Protein AF-A0A3M1IMR3-F1 (afdb_monomer_lite)

Structure (mmCIF, N/CA/C/O backbone):
data_AF-A0A3M1IMR3-F1
#
_entry.id   AF-A0A3M1IMR3-F1
#
loop_
_atom_site.group_PDB
_atom_site.id
_atom_site.type_symbol
_atom_site.label_atom_id
_atom_site.label_alt_id
_atom_site.label_comp_id
_atom_site.label_asym_id
_atom_site.label_entity_id
_atom_site.label_seq_id
_atom_site.pdbx_PDB_ins_code
_atom_site.Cartn_x
_atom_site.Cartn_y
_atom_site.Cartn_z
_atom_site.occupancy
_atom_site.B_iso_or_equiv
_atom_site.auth_seq_id
_atom_site.auth_comp_id
_atom_site.auth_asym_id
_atom_site.auth_atom_id
_atom_site.pdbx_PDB_model_num
ATOM 1 N N . MET A 1 1 ? 50.146 -32.150 -142.117 1.00 53.97 1 MET A N 1
ATOM 2 C CA . MET A 1 1 ? 50.120 -30.849 -141.409 1.00 53.97 1 MET A CA 1
ATOM 3 C C . MET A 1 1 ? 49.781 -29.703 -142.375 1.00 53.97 1 MET A C 1
ATOM 5 O O . MET A 1 1 ? 50.513 -28.726 -142.435 1.00 53.97 1 MET A O 1
ATOM 9 N N . GLU A 1 2 ? 48.682 -29.787 -143.134 1.00 57.75 2 GLU A N 1
ATOM 10 C CA . GLU A 1 2 ? 48.264 -28.684 -144.031 1.00 57.75 2 GLU A CA 1
ATOM 11 C C . GLU A 1 2 ? 47.042 -27.916 -143.504 1.00 57.75 2 GLU A C 1
ATOM 13 O O . GLU A 1 2 ? 46.914 -26.718 -143.738 1.00 57.75 2 GLU A O 1
ATOM 18 N N . LEU A 1 3 ? 46.190 -28.556 -142.692 1.00 57.97 3 LEU A N 1
ATOM 19 C CA . LEU A 1 3 ? 44.982 -27.919 -142.152 1.00 57.97 3 LEU A CA 1
ATOM 20 C C . LEU A 1 3 ? 45.275 -26.857 -141.077 1.00 57.97 3 LEU A C 1
ATOM 22 O O . LEU A 1 3 ? 44.621 -25.816 -141.077 1.00 57.97 3 LEU A O 1
ATOM 26 N N . LEU A 1 4 ? 46.290 -27.062 -140.223 1.00 60.31 4 LEU A N 1
ATOM 27 C CA . LEU A 1 4 ? 46.687 -26.076 -139.204 1.00 60.31 4 LEU A CA 1
ATOM 28 C C . LEU A 1 4 ? 47.395 -24.840 -139.786 1.00 60.31 4 LEU A C 1
ATOM 30 O O . LEU A 1 4 ? 47.343 -23.784 -139.167 1.00 60.31 4 LEU A O 1
ATOM 34 N N . LYS A 1 5 ? 48.037 -24.942 -140.958 1.00 63.28 5 LYS A N 1
ATOM 35 C CA . LYS A 1 5 ? 48.815 -23.835 -141.544 1.00 63.28 5 LYS A CA 1
ATOM 36 C C . LYS A 1 5 ? 47.938 -22.859 -142.343 1.00 63.28 5 LYS A C 1
ATOM 38 O O . LYS A 1 5 ? 48.189 -21.662 -142.304 1.00 63.28 5 LYS A O 1
ATOM 43 N N . ASN A 1 6 ? 46.869 -23.352 -142.977 1.00 66.25 6 ASN A N 1
ATOM 44 C CA . ASN A 1 6 ? 45.951 -22.531 -143.784 1.00 66.25 6 ASN A CA 1
ATOM 45 C C . ASN A 1 6 ? 44.779 -21.920 -142.985 1.00 66.25 6 ASN A C 1
ATOM 47 O O . ASN A 1 6 ? 44.100 -21.033 -143.491 1.00 66.25 6 ASN A O 1
ATOM 51 N N . HIS A 1 7 ? 44.530 -22.370 -141.747 1.00 70.75 7 HIS A N 1
ATOM 52 C CA . HIS A 1 7 ? 43.398 -21.912 -140.916 1.00 70.75 7 HIS A CA 1
ATOM 53 C C . HIS A 1 7 ? 43.813 -21.336 -139.549 1.00 70.75 7 HIS A C 1
ATOM 55 O O . HIS A 1 7 ? 42.962 -21.125 -138.685 1.00 70.75 7 HIS A O 1
ATOM 61 N N . TYR A 1 8 ? 45.104 -21.054 -139.353 1.00 77.94 8 TYR A N 1
ATOM 62 C CA . TYR A 1 8 ? 45.668 -20.561 -138.090 1.00 77.94 8 TYR A CA 1
ATOM 63 C C . TYR A 1 8 ? 45.000 -19.267 -137.589 1.00 77.94 8 TYR A C 1
ATOM 65 O O . TYR A 1 8 ? 44.656 -19.162 -136.414 1.00 77.94 8 TYR A O 1
ATOM 73 N N . GLU A 1 9 ? 44.719 -18.324 -138.492 1.00 75.62 9 GLU A N 1
ATOM 74 C CA . GLU A 1 9 ? 44.045 -17.058 -138.170 1.00 75.62 9 GLU A CA 1
ATOM 75 C C . GLU A 1 9 ? 42.634 -17.275 -137.599 1.00 75.62 9 GLU A C 1
ATOM 77 O O . GLU A 1 9 ? 42.269 -16.680 -136.587 1.00 75.62 9 GLU A O 1
ATOM 82 N N . LYS A 1 10 ? 41.857 -18.199 -138.182 1.00 80.94 10 LYS A N 1
ATOM 83 C CA . LYS A 1 10 ? 40.495 -18.514 -137.716 1.00 80.94 10 LYS A CA 1
ATOM 84 C C . LYS A 1 10 ? 40.500 -19.231 -136.366 1.00 80.94 10 LYS A C 1
ATOM 86 O O . LYS A 1 10 ? 39.610 -18.996 -135.553 1.00 80.94 10 LYS A O 1
ATOM 91 N N . ILE A 1 11 ? 41.501 -20.077 -136.110 1.00 81.94 11 ILE A N 1
ATOM 92 C CA . ILE A 1 11 ? 41.663 -20.768 -134.823 1.00 81.94 11 ILE A CA 1
ATOM 93 C C . ILE A 1 11 ? 42.003 -19.760 -133.721 1.00 81.94 11 ILE A C 1
ATOM 95 O O . ILE A 1 11 ? 41.359 -19.774 -132.675 1.00 81.94 11 ILE A O 1
ATOM 99 N N . ILE A 1 12 ? 42.950 -18.846 -133.961 1.00 82.31 12 ILE A N 1
ATOM 100 C CA . ILE A 1 12 ? 43.274 -17.786 -132.993 1.00 82.31 12 ILE A CA 1
ATOM 101 C C . ILE A 1 12 ? 42.055 -16.902 -132.739 1.00 82.31 12 ILE A C 1
ATOM 103 O O . ILE A 1 12 ? 41.721 -16.648 -131.584 1.00 82.31 12 ILE A O 1
ATOM 107 N N . LEU A 1 13 ? 41.364 -16.475 -133.799 1.00 84.50 13 LEU A N 1
ATOM 108 C CA . LEU A 1 13 ? 40.179 -15.632 -133.667 1.00 84.50 13 LEU A CA 1
ATOM 109 C C . LEU A 1 13 ? 39.091 -16.330 -132.839 1.00 84.50 13 LEU A C 1
ATOM 111 O O . LEU A 1 13 ? 38.506 -15.711 -131.956 1.00 84.50 13 LEU A O 1
ATOM 115 N N . SER A 1 14 ? 38.870 -17.630 -133.058 1.00 84.12 14 SER A N 1
ATOM 116 C CA . SER A 1 14 ? 37.926 -18.426 -132.269 1.00 84.12 14 SER A CA 1
ATOM 117 C C . SER A 1 14 ? 38.317 -18.508 -130.793 1.00 84.12 14 SER A C 1
ATOM 119 O O . SER A 1 14 ? 37.441 -18.424 -129.938 1.00 84.12 14 SER A O 1
ATOM 121 N N . VAL A 1 15 ? 39.604 -18.673 -130.473 1.00 87.81 15 VAL A N 1
ATOM 122 C CA . VAL A 1 15 ? 40.080 -18.746 -129.079 1.00 87.81 15 VAL A CA 1
ATOM 123 C C . VAL A 1 15 ? 39.936 -17.395 -128.381 1.00 87.81 15 VAL A C 1
ATOM 125 O O . VAL A 1 15 ? 39.467 -17.343 -127.245 1.00 87.81 15 VAL A O 1
ATOM 128 N N . VAL A 1 16 ? 40.272 -16.296 -129.063 1.00 88.19 16 VAL A N 1
ATOM 129 C CA . VAL A 1 16 ? 40.112 -14.936 -128.525 1.00 88.19 16 VAL A CA 1
ATOM 130 C C . VAL A 1 16 ? 38.637 -14.620 -128.284 1.00 88.19 16 VAL A C 1
ATOM 132 O O . VAL A 1 16 ? 38.285 -14.114 -127.221 1.00 88.19 16 VAL A O 1
ATOM 135 N N . LEU A 1 17 ? 37.762 -14.962 -129.231 1.00 87.81 17 LEU A N 1
ATOM 136 C CA . LEU A 1 17 ? 36.329 -14.689 -129.129 1.00 87.81 17 LEU A CA 1
ATOM 137 C C . LEU A 1 17 ? 35.665 -15.536 -128.032 1.00 87.81 17 LEU A C 1
ATOM 139 O O . LEU A 1 17 ? 34.813 -15.036 -127.298 1.00 87.81 17 LEU A O 1
ATOM 143 N N . LEU A 1 18 ? 36.117 -16.780 -127.850 1.00 90.94 18 LEU A N 1
ATOM 144 C CA . LEU A 1 18 ? 35.692 -17.640 -126.744 1.00 90.94 18 LEU A CA 1
ATOM 145 C C . LEU A 1 18 ? 36.184 -17.096 -125.394 1.00 90.94 18 LEU A C 1
ATOM 147 O O . LEU A 1 18 ? 35.405 -17.033 -124.447 1.00 90.94 18 LEU A O 1
ATOM 151 N N . GLY A 1 19 ? 37.429 -16.616 -125.311 1.00 90.44 19 GLY A N 1
ATOM 152 C CA . GLY A 1 19 ? 37.947 -15.945 -124.114 1.00 90.44 19 GLY A CA 1
ATOM 153 C C . GLY A 1 19 ? 37.143 -14.694 -123.742 1.00 90.44 19 GLY A C 1
ATOM 154 O O . GLY A 1 19 ? 36.803 -14.500 -122.576 1.00 90.44 19 GLY A O 1
ATOM 155 N N . LEU A 1 20 ? 36.761 -13.885 -124.732 1.00 90.00 20 LEU A N 1
ATOM 156 C CA . LEU A 1 20 ? 35.945 -12.684 -124.529 1.00 90.00 20 LEU A CA 1
ATOM 157 C C . LEU A 1 20 ? 34.532 -13.036 -124.034 1.00 90.00 20 LEU A C 1
ATOM 159 O O . LEU A 1 20 ? 34.022 -12.383 -123.125 1.00 90.00 20 LEU A O 1
ATOM 163 N N . ALA A 1 21 ? 33.931 -14.108 -124.559 1.00 89.69 21 ALA A N 1
ATOM 164 C CA . ALA A 1 21 ? 32.642 -14.613 -124.085 1.00 89.69 21 ALA A CA 1
ATOM 165 C C . ALA A 1 21 ? 32.708 -15.110 -122.629 1.00 89.69 21 ALA A C 1
ATOM 167 O O . ALA A 1 21 ? 31.809 -14.819 -121.840 1.00 89.69 21 ALA A O 1
ATOM 168 N N . VAL A 1 22 ? 33.791 -15.797 -122.247 1.00 89.69 22 VAL A N 1
ATOM 169 C CA . VAL A 1 22 ? 34.019 -16.240 -120.860 1.00 89.69 22 VAL A CA 1
ATOM 170 C C . VAL A 1 22 ? 34.154 -15.042 -119.917 1.00 89.69 22 VAL A C 1
ATOM 172 O O . VAL A 1 22 ? 33.512 -15.017 -118.870 1.00 89.69 22 VAL A O 1
ATOM 175 N N . VAL A 1 23 ? 34.922 -14.016 -120.297 1.00 90.31 23 VAL A N 1
ATOM 176 C CA . VAL A 1 23 ? 35.067 -12.791 -119.490 1.00 90.31 23 VAL A CA 1
ATOM 177 C C . VAL A 1 23 ? 33.735 -12.050 -119.362 1.00 90.31 23 VAL A C 1
ATOM 179 O O . VAL A 1 23 ? 33.363 -11.643 -118.262 1.00 90.31 23 VAL A O 1
ATOM 182 N N . ALA A 1 24 ? 32.981 -11.919 -120.456 1.00 88.75 24 ALA A N 1
ATOM 183 C CA . ALA A 1 24 ? 31.673 -11.269 -120.446 1.00 88.75 24 ALA A CA 1
ATOM 184 C C . ALA A 1 24 ? 30.661 -11.998 -119.545 1.00 88.75 24 ALA A C 1
ATOM 186 O O . ALA A 1 24 ? 29.853 -11.345 -118.888 1.00 88.75 24 ALA A O 1
ATOM 187 N N . ALA A 1 25 ? 30.727 -13.331 -119.472 1.00 88.00 25 ALA A N 1
ATOM 188 C CA . ALA A 1 25 ? 29.892 -14.132 -118.578 1.00 88.00 25 ALA A CA 1
ATOM 189 C C . ALA A 1 25 ? 30.361 -14.100 -117.111 1.00 88.00 25 ALA A C 1
ATOM 191 O O . ALA A 1 25 ? 29.538 -14.239 -116.208 1.00 88.00 25 ALA A O 1
ATOM 192 N N . TYR A 1 26 ? 31.659 -13.900 -116.858 1.00 92.25 26 TYR A N 1
ATOM 193 C CA . TYR A 1 26 ? 32.228 -13.863 -115.507 1.00 92.25 26 TYR A CA 1
ATOM 194 C C . TYR A 1 26 ? 32.050 -12.501 -114.813 1.00 92.25 26 TYR A C 1
ATOM 196 O O . TYR A 1 26 ? 31.792 -12.442 -113.611 1.00 92.25 26 TYR A O 1
ATOM 204 N N . LEU A 1 27 ? 32.118 -11.394 -115.562 1.00 90.69 27 LEU A N 1
ATOM 205 C CA . LEU A 1 27 ? 32.003 -10.033 -115.016 1.00 90.69 27 LEU A CA 1
ATOM 206 C C . LEU A 1 27 ? 30.750 -9.775 -114.147 1.00 90.69 27 LEU A C 1
ATOM 208 O O . LEU A 1 27 ? 30.898 -9.156 -113.092 1.00 90.69 27 LEU A O 1
ATOM 212 N N . PRO A 1 28 ? 29.532 -10.233 -114.505 1.00 91.12 28 PRO A N 1
ATOM 213 C CA . PRO A 1 28 ? 28.343 -10.028 -113.678 1.00 91.12 28 PRO A CA 1
ATOM 214 C C . PRO A 1 28 ? 28.455 -10.665 -112.287 1.00 91.12 28 PRO A C 1
ATOM 216 O O . PRO A 1 28 ? 27.959 -10.096 -111.313 1.00 91.12 28 PRO A O 1
ATOM 219 N N . ILE A 1 29 ? 29.122 -11.821 -112.191 1.00 90.50 29 ILE A N 1
ATOM 220 C CA . ILE A 1 29 ? 29.308 -12.565 -110.937 1.00 90.50 29 ILE A CA 1
ATOM 221 C C . ILE A 1 29 ? 30.239 -11.778 -110.011 1.00 90.50 29 ILE A C 1
ATOM 223 O O . ILE A 1 29 ? 29.915 -11.549 -108.846 1.00 90.50 29 ILE A O 1
ATOM 227 N N . GLU A 1 30 ? 31.352 -11.280 -110.548 1.00 91.56 30 GLU A N 1
ATOM 228 C CA . GLU A 1 30 ? 32.314 -10.496 -109.772 1.00 91.56 30 GLU A CA 1
ATOM 229 C C . GLU A 1 30 ? 31.705 -9.169 -109.288 1.00 91.56 30 GLU A C 1
ATOM 231 O O . GLU A 1 30 ? 31.886 -8.770 -108.138 1.00 91.56 30 GLU A O 1
ATOM 236 N N . VAL A 1 31 ? 30.894 -8.509 -110.125 1.00 90.44 31 VAL A N 1
ATOM 237 C CA . VAL A 1 31 ? 30.180 -7.279 -109.740 1.00 90.44 31 VAL A CA 1
ATOM 238 C C . VAL A 1 31 ? 29.192 -7.534 -108.597 1.00 90.44 31 VAL A C 1
ATOM 240 O O . VAL A 1 31 ? 29.069 -6.687 -107.709 1.00 90.44 31 VAL A O 1
ATOM 243 N N . ALA A 1 32 ? 28.495 -8.673 -108.587 1.00 89.06 32 ALA A N 1
ATOM 244 C CA . ALA A 1 32 ? 27.601 -9.037 -107.488 1.00 89.06 32 ALA A CA 1
ATOM 245 C C . ALA A 1 32 ? 28.377 -9.251 -106.176 1.00 89.06 32 ALA A C 1
ATOM 247 O O . ALA A 1 32 ? 27.993 -8.693 -105.146 1.00 89.06 32 ALA A O 1
ATOM 248 N N . ASN A 1 33 ? 29.512 -9.956 -106.237 1.00 91.50 33 ASN A N 1
ATOM 249 C CA . ASN A 1 33 ? 30.383 -10.192 -105.082 1.00 91.50 33 ASN A CA 1
ATOM 250 C C . ASN A 1 33 ? 30.927 -8.880 -104.493 1.00 91.50 33 ASN A C 1
ATOM 252 O O . ASN A 1 33 ? 30.882 -8.671 -103.279 1.00 91.50 33 ASN A O 1
ATOM 256 N N . VAL A 1 34 ? 31.381 -7.955 -105.347 1.00 89.94 34 VAL A N 1
ATOM 257 C CA . VAL A 1 34 ? 31.884 -6.637 -104.918 1.00 89.94 34 VAL A CA 1
ATOM 258 C C . VAL A 1 34 ? 30.770 -5.776 -104.322 1.00 89.94 34 VAL A C 1
ATOM 260 O O . VAL A 1 34 ? 30.974 -5.088 -103.323 1.00 89.94 34 VAL A O 1
ATOM 263 N N . ARG A 1 35 ? 29.561 -5.808 -104.895 1.00 88.50 35 ARG A N 1
ATOM 264 C CA . ARG A 1 35 ? 28.414 -5.085 -104.323 1.00 88.50 35 ARG A CA 1
ATOM 265 C C . ARG A 1 35 ? 28.051 -5.613 -102.939 1.00 88.50 35 ARG A C 1
ATOM 267 O O . ARG A 1 35 ? 27.751 -4.813 -102.053 1.00 88.50 35 ARG A O 1
ATOM 274 N N . GLN A 1 36 ? 28.105 -6.929 -102.744 1.00 87.38 36 GLN A N 1
ATOM 275 C CA . GLN A 1 36 ? 27.817 -7.545 -101.457 1.00 87.38 36 GLN A CA 1
ATOM 276 C C . GLN A 1 36 ? 28.864 -7.161 -100.402 1.00 87.38 36 GLN A C 1
ATOM 278 O O . GLN A 1 36 ? 28.487 -6.672 -99.336 1.00 87.38 36 GLN A O 1
ATOM 283 N N . SER A 1 37 ? 30.159 -7.249 -100.717 1.00 85.00 37 SER A N 1
ATOM 284 C CA . SER A 1 37 ? 31.226 -6.872 -99.777 1.00 85.00 37 SER A CA 1
ATOM 285 C C . SER A 1 37 ? 31.188 -5.388 -99.395 1.00 85.00 37 SER A C 1
ATOM 287 O O . SER A 1 37 ? 31.361 -5.043 -98.225 1.00 85.00 37 SER A O 1
ATOM 289 N N . LEU A 1 38 ? 30.869 -4.497 -100.341 1.00 85.75 38 LEU A N 1
ATOM 290 C CA . LEU A 1 38 ? 30.662 -3.076 -100.053 1.00 85.75 38 LEU A CA 1
ATOM 291 C C . LEU A 1 38 ? 29.438 -2.840 -99.165 1.00 85.75 38 LEU A C 1
ATOM 293 O O . LEU A 1 38 ? 29.490 -1.983 -98.284 1.00 85.75 38 LEU A O 1
ATOM 297 N N . SER A 1 39 ? 28.348 -3.585 -99.362 1.00 82.19 39 SER A N 1
ATOM 298 C CA . SER A 1 39 ? 27.154 -3.467 -98.517 1.00 82.19 39 SER A CA 1
ATOM 299 C C . SER A 1 39 ? 27.414 -3.933 -97.081 1.00 82.19 39 SER A C 1
ATOM 301 O O . SER A 1 39 ? 26.989 -3.268 -96.136 1.00 82.19 39 SER A O 1
ATOM 303 N N . GLU A 1 40 ? 28.194 -5.004 -96.907 1.00 84.31 40 GLU A N 1
ATOM 304 C CA . GLU A 1 40 ? 28.611 -5.518 -95.600 1.00 84.31 40 GLU A CA 1
ATOM 305 C C . GLU A 1 40 ? 29.556 -4.533 -94.895 1.00 84.31 40 GLU A C 1
ATOM 307 O O . GLU A 1 40 ? 29.339 -4.188 -93.729 1.00 84.31 40 GLU A O 1
ATOM 312 N N . ALA A 1 41 ? 30.542 -3.991 -95.618 1.00 80.25 41 ALA A N 1
ATOM 313 C CA . ALA A 1 41 ? 31.450 -2.969 -95.099 1.00 80.25 41 ALA A CA 1
ATOM 314 C C . ALA A 1 41 ? 30.709 -1.675 -94.717 1.00 80.25 41 ALA A C 1
ATOM 316 O O . ALA A 1 41 ? 30.931 -1.118 -93.640 1.00 80.25 41 ALA A O 1
ATOM 317 N N . THR A 1 42 ? 29.772 -1.224 -95.557 1.00 77.00 42 THR A N 1
ATOM 318 C CA . THR A 1 42 ? 28.944 -0.036 -95.286 1.00 77.00 42 THR A CA 1
ATOM 319 C C . THR A 1 42 ? 28.029 -0.269 -94.081 1.00 77.00 42 THR A C 1
ATOM 321 O O . THR A 1 42 ? 27.879 0.614 -93.235 1.00 77.00 42 THR A O 1
ATOM 324 N N . GLY A 1 43 ? 27.464 -1.473 -93.946 1.00 74.62 43 GLY A N 1
ATOM 325 C CA . GLY A 1 43 ? 26.657 -1.865 -92.791 1.00 74.62 43 GLY A CA 1
ATOM 326 C C . GLY A 1 43 ? 27.430 -1.810 -91.471 1.00 74.62 43 GLY A C 1
ATOM 327 O O . GLY A 1 43 ? 26.881 -1.358 -90.464 1.00 74.62 43 GLY A O 1
ATOM 328 N N . GLY A 1 44 ? 28.712 -2.192 -91.484 1.00 72.12 44 GLY A N 1
ATOM 329 C CA . GLY A 1 44 ? 29.597 -2.117 -90.317 1.00 72.12 44 GLY A CA 1
ATOM 330 C C . GLY A 1 44 ? 29.941 -0.688 -89.881 1.00 72.12 44 GLY A C 1
ATOM 331 O O . GLY A 1 44 ? 30.070 -0.428 -88.686 1.00 72.12 44 GLY A O 1
ATOM 332 N N . ILE A 1 45 ? 30.034 0.252 -90.829 1.00 70.50 45 ILE A N 1
ATOM 333 C CA . ILE A 1 45 ? 30.317 1.671 -90.548 1.00 70.50 45 ILE A CA 1
ATOM 334 C C . ILE A 1 45 ? 29.065 2.395 -90.033 1.00 70.50 45 ILE A C 1
ATOM 336 O O . ILE A 1 45 ? 29.149 3.185 -89.094 1.00 70.50 45 ILE A O 1
ATOM 340 N N . LEU A 1 46 ? 27.892 2.118 -90.616 1.00 67.44 46 LEU A N 1
ATOM 341 C CA . LEU A 1 46 ? 26.632 2.774 -90.238 1.00 67.44 46 LEU A CA 1
ATOM 342 C C . LEU A 1 46 ? 26.078 2.299 -88.887 1.00 67.44 46 LEU A C 1
ATOM 344 O O . LEU A 1 46 ? 25.253 2.985 -88.284 1.00 67.44 46 LEU A O 1
ATOM 348 N N . ARG A 1 47 ? 26.496 1.121 -88.411 1.00 63.34 47 ARG A N 1
ATOM 349 C CA . ARG A 1 47 ? 26.066 0.546 -87.130 1.00 63.34 47 ARG A CA 1
ATOM 350 C C . ARG A 1 47 ? 27.277 0.007 -86.371 1.00 63.34 47 ARG A C 1
ATOM 352 O O . ARG A 1 47 ? 27.465 -1.212 -86.325 1.00 63.34 47 ARG A O 1
ATOM 359 N N . PRO A 1 48 ? 28.100 0.879 -85.760 1.00 66.00 48 PRO A N 1
ATOM 360 C CA . PRO A 1 48 ? 29.160 0.410 -84.885 1.00 66.00 48 PRO A CA 1
ATOM 361 C C . PRO A 1 48 ? 28.537 -0.480 -83.807 1.00 66.00 48 PRO A C 1
ATOM 363 O O . PRO A 1 48 ? 27.533 -0.126 -83.186 1.00 66.00 48 PRO A O 1
ATOM 366 N N . ARG A 1 49 ? 29.109 -1.669 -83.604 1.00 63.69 49 ARG A N 1
ATOM 367 C CA . ARG A 1 49 ? 28.677 -2.600 -82.559 1.00 63.69 49 ARG A CA 1
ATOM 368 C C . ARG A 1 49 ? 29.099 -2.024 -81.209 1.00 63.69 49 ARG A C 1
ATOM 370 O O . ARG A 1 49 ? 30.161 -2.352 -80.689 1.00 63.69 49 ARG A O 1
ATOM 377 N N . VAL A 1 50 ? 28.298 -1.105 -80.677 1.00 70.81 50 VAL A N 1
ATOM 378 C CA . VAL A 1 50 ? 28.571 -0.454 -79.395 1.00 70.81 50 VAL A CA 1
ATOM 379 C C . VAL A 1 50 ? 28.417 -1.500 -78.297 1.00 70.81 50 VAL A C 1
ATOM 381 O O . VAL A 1 50 ? 27.352 -2.099 -78.140 1.00 70.81 50 VAL A O 1
ATOM 384 N N . LYS A 1 51 ? 29.501 -1.758 -77.559 1.00 78.06 51 LYS A N 1
ATOM 385 C CA . LYS A 1 51 ? 29.448 -2.604 -76.366 1.00 78.06 51 LYS A CA 1
ATOM 386 C C . LYS A 1 51 ? 28.458 -1.949 -75.390 1.00 78.06 51 LYS A C 1
ATOM 388 O O . LYS A 1 51 ? 28.595 -0.749 -75.145 1.00 78.06 51 LYS A O 1
ATOM 393 N N . PRO A 1 52 ? 27.457 -2.681 -74.870 1.00 78.25 52 PRO A N 1
ATOM 394 C CA . PRO A 1 52 ? 26.536 -2.107 -73.901 1.00 78.25 52 PRO A CA 1
ATOM 395 C C . PRO A 1 52 ? 27.334 -1.590 -72.705 1.00 78.25 52 PRO A C 1
ATOM 397 O O . PRO A 1 52 ? 28.303 -2.224 -72.279 1.00 78.25 52 PRO A O 1
ATOM 400 N N . LEU A 1 53 ? 26.945 -0.418 -72.206 1.00 81.38 53 LEU A N 1
ATOM 401 C CA . LEU A 1 53 ? 27.568 0.174 -71.030 1.00 81.38 53 LEU A CA 1
ATOM 402 C C . LEU A 1 53 ? 27.426 -0.790 -69.852 1.00 81.38 53 LEU A C 1
ATOM 404 O O . LEU A 1 53 ? 26.355 -1.361 -69.630 1.00 81.38 53 LEU A O 1
ATOM 408 N N . GLU A 1 54 ? 28.514 -0.975 -69.111 1.00 83.00 54 GLU A N 1
ATOM 409 C CA . GLU A 1 54 ? 28.474 -1.760 -67.883 1.00 83.00 54 GLU A CA 1
ATOM 410 C C . GLU A 1 54 ? 27.548 -1.066 -66.873 1.00 83.00 54 GLU A C 1
ATOM 412 O O . GLU A 1 54 ? 27.577 0.165 -66.750 1.00 83.00 54 GLU A O 1
ATOM 417 N N . PRO A 1 55 ? 26.682 -1.822 -66.176 1.00 82.25 55 PRO A N 1
ATOM 418 C CA . PRO A 1 55 ? 25.729 -1.233 -65.253 1.00 82.25 55 PRO A CA 1
ATOM 419 C C . PRO A 1 55 ? 26.469 -0.546 -64.106 1.00 82.25 55 PRO A C 1
ATOM 421 O O . PRO A 1 55 ? 27.340 -1.129 -63.458 1.00 82.25 55 PRO A O 1
ATOM 424 N N . LEU A 1 56 ? 26.097 0.706 -63.841 1.00 84.62 56 LEU A N 1
ATOM 425 C CA . LEU A 1 56 ? 26.679 1.496 -62.765 1.00 84.62 56 LEU A CA 1
ATOM 426 C C . LEU A 1 56 ? 26.364 0.842 -61.413 1.00 84.62 56 LEU A C 1
ATOM 428 O O . LEU A 1 56 ? 25.200 0.684 -61.040 1.00 84.62 56 LEU A O 1
ATOM 432 N N . ASN A 1 57 ? 27.400 0.470 -60.662 1.00 87.38 57 ASN A N 1
ATOM 433 C CA . ASN A 1 57 ? 27.228 -0.135 -59.348 1.00 87.38 57 ASN A CA 1
ATOM 434 C C . ASN A 1 57 ? 26.856 0.938 -58.311 1.00 87.38 57 ASN A C 1
ATOM 436 O O . ASN A 1 57 ? 27.706 1.678 -57.822 1.00 87.38 57 ASN A O 1
ATOM 440 N N . LEU A 1 58 ? 25.569 1.005 -57.969 1.00 91.00 58 LEU A N 1
ATOM 441 C CA . LEU A 1 58 ? 25.023 1.954 -56.995 1.00 91.00 58 LEU A CA 1
ATOM 442 C C . LEU A 1 58 ? 24.890 1.373 -55.577 1.00 91.00 58 LEU A C 1
ATOM 444 O O . LEU A 1 58 ? 24.299 2.018 -54.714 1.00 91.00 58 LEU A O 1
ATOM 448 N N . SER A 1 59 ? 25.415 0.174 -55.312 1.00 90.44 59 SER A N 1
ATOM 449 C CA . SER A 1 59 ? 25.233 -0.521 -54.025 1.00 90.44 59 SER A CA 1
ATOM 450 C C . SER A 1 59 ? 25.702 0.300 -52.816 1.00 90.44 59 SER A C 1
ATOM 452 O O . SER A 1 59 ? 24.984 0.385 -51.820 1.00 90.44 59 SER A O 1
ATOM 454 N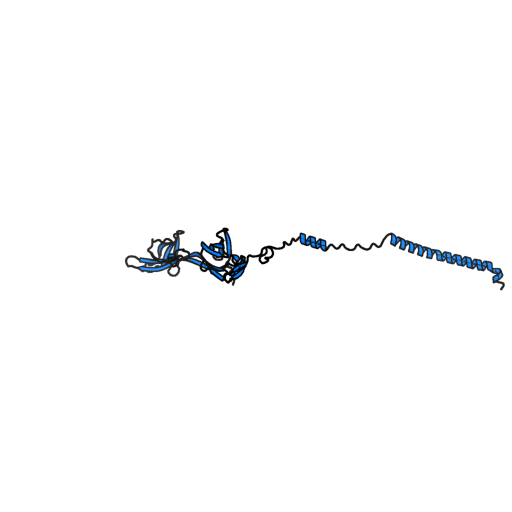 N . SER A 1 60 ? 26.851 0.973 -52.916 1.00 88.50 60 SER A N 1
ATOM 455 C CA . SER A 1 60 ? 27.380 1.843 -51.857 1.00 88.50 60 SER A CA 1
ATOM 456 C C . SER A 1 60 ? 26.475 3.049 -51.595 1.00 88.50 60 SER A C 1
ATOM 458 O O . SER A 1 60 ? 26.160 3.356 -50.447 1.00 88.50 60 SER A O 1
ATOM 460 N N . ASN A 1 61 ? 25.995 3.696 -52.658 1.00 90.50 61 ASN A N 1
ATOM 461 C CA . ASN A 1 61 ? 25.117 4.863 -52.570 1.00 90.50 61 ASN A CA 1
ATOM 462 C C . ASN A 1 61 ? 23.759 4.498 -51.959 1.00 90.50 61 ASN A C 1
ATOM 464 O O . ASN A 1 61 ? 23.239 5.228 -51.117 1.00 90.50 61 ASN A O 1
ATOM 468 N N . LEU A 1 62 ? 23.204 3.344 -52.342 1.00 90.81 62 LEU A N 1
ATOM 469 C CA . LEU A 1 62 ? 21.958 2.827 -51.777 1.00 90.81 62 LEU A CA 1
ATOM 470 C C . LEU A 1 62 ? 22.114 2.458 -50.295 1.00 90.81 62 LEU A C 1
ATOM 472 O O . LEU A 1 62 ? 21.221 2.758 -49.504 1.00 90.81 62 LEU A O 1
ATOM 476 N N . ALA A 1 63 ? 23.254 1.886 -49.896 1.00 87.69 63 ALA A N 1
ATOM 477 C CA . ALA A 1 63 ? 23.549 1.595 -48.493 1.00 87.69 63 ALA A CA 1
ATOM 478 C C . ALA A 1 63 ? 23.663 2.874 -47.642 1.00 87.69 63 ALA A C 1
ATOM 480 O O . ALA A 1 63 ? 23.149 2.925 -46.523 1.00 87.69 63 ALA A O 1
ATOM 481 N N . LEU A 1 64 ? 24.282 3.932 -48.180 1.00 87.56 64 LEU A N 1
ATOM 482 C CA . LEU A 1 64 ? 24.338 5.239 -47.517 1.00 87.56 64 LEU A CA 1
ATOM 483 C C . LEU A 1 64 ? 22.944 5.865 -47.378 1.00 87.56 64 LEU A C 1
ATOM 485 O O . LEU A 1 64 ? 22.586 6.329 -46.297 1.00 87.56 64 LEU A O 1
ATOM 489 N N . LEU A 1 65 ? 22.125 5.819 -48.432 1.00 90.75 65 LEU A N 1
ATOM 490 C CA . LEU A 1 65 ? 20.735 6.287 -48.401 1.00 90.75 65 LEU A CA 1
ATOM 491 C C . LEU A 1 65 ? 19.885 5.537 -47.369 1.00 90.75 65 LEU A C 1
ATOM 493 O O . LEU A 1 65 ? 19.089 6.161 -46.669 1.00 90.75 65 LEU A O 1
ATOM 497 N N . ALA A 1 66 ? 20.063 4.220 -47.244 1.00 86.50 66 ALA A N 1
ATOM 498 C CA . ALA A 1 66 ? 19.365 3.416 -46.244 1.00 86.50 66 ALA A CA 1
ATOM 499 C C . ALA A 1 66 ? 19.721 3.849 -44.812 1.00 86.50 66 ALA A C 1
ATOM 501 O O . ALA A 1 66 ? 18.827 4.023 -43.985 1.00 86.50 66 ALA A O 1
ATOM 502 N N . ARG A 1 67 ? 21.006 4.115 -44.543 1.00 82.94 67 ARG A N 1
ATOM 503 C CA . ARG A 1 67 ? 21.480 4.602 -43.237 1.00 82.94 67 ARG A CA 1
ATOM 504 C C . ARG A 1 67 ? 20.961 6.000 -42.898 1.00 82.94 67 ARG A C 1
ATOM 506 O O . ARG A 1 67 ? 20.668 6.278 -41.743 1.00 82.94 67 ARG A O 1
ATOM 513 N N . VAL A 1 68 ? 20.834 6.880 -43.891 1.00 86.12 68 VAL A N 1
ATOM 514 C CA . VAL A 1 68 ? 20.278 8.229 -43.684 1.00 86.12 68 VAL A CA 1
ATOM 515 C C . VAL A 1 68 ? 18.767 8.180 -43.436 1.00 86.12 68 VAL A C 1
ATOM 517 O O . VAL A 1 68 ? 18.257 8.950 -42.628 1.00 86.12 68 VAL A O 1
ATOM 520 N N . ARG A 1 69 ? 18.040 7.273 -44.102 1.00 87.69 69 ARG A N 1
ATOM 521 C CA . ARG A 1 69 ? 16.586 7.098 -43.915 1.00 87.69 69 ARG A CA 1
ATOM 522 C C . ARG A 1 69 ? 16.223 6.464 -42.575 1.00 87.69 69 ARG A C 1
ATOM 524 O O . ARG A 1 69 ? 15.173 6.783 -42.024 1.00 87.69 69 ARG A O 1
ATOM 531 N N . HIS A 1 70 ? 17.083 5.594 -42.059 1.00 80.38 70 HIS A N 1
ATOM 532 C CA . HIS A 1 70 ? 16.943 4.981 -40.744 1.00 80.38 70 HIS A CA 1
ATOM 533 C C . HIS A 1 70 ? 18.152 5.357 -39.889 1.00 80.38 70 HIS A C 1
ATOM 535 O O . HIS A 1 70 ? 19.074 4.550 -39.760 1.00 80.38 70 HIS A O 1
ATOM 541 N N . PRO A 1 71 ? 18.186 6.584 -39.333 1.00 72.44 71 PRO A N 1
ATOM 542 C CA . PRO A 1 71 ? 19.263 6.973 -38.442 1.00 72.44 71 PRO A CA 1
ATOM 543 C C . PRO A 1 71 ? 19.236 6.063 -37.210 1.00 72.44 71 PRO A C 1
ATOM 545 O O . PRO A 1 71 ? 18.376 6.183 -36.338 1.00 72.44 71 PRO A O 1
ATOM 548 N N . GLU A 1 72 ? 20.176 5.125 -37.148 1.00 69.38 72 GLU A N 1
ATOM 549 C CA . GLU A 1 72 ? 20.442 4.360 -35.939 1.00 69.38 72 GLU A CA 1
ATOM 550 C C . GLU A 1 72 ? 21.205 5.268 -34.982 1.00 69.38 72 GLU A C 1
ATOM 552 O O . GLU A 1 72 ? 22.377 5.582 -35.193 1.00 69.38 72 GLU A O 1
ATOM 557 N N . PHE A 1 73 ? 20.532 5.727 -33.930 1.00 65.50 73 PHE A N 1
ATOM 558 C CA . PHE A 1 73 ? 21.217 6.407 -32.844 1.00 65.50 73 PHE A CA 1
ATOM 559 C C . PHE A 1 73 ? 22.002 5.355 -32.060 1.00 65.50 73 PHE A C 1
ATOM 561 O O . PHE A 1 73 ? 21.378 4.466 -31.466 1.00 65.50 73 PHE A O 1
ATOM 568 N N . PRO A 1 74 ? 23.346 5.414 -32.035 1.00 65.50 74 PRO A N 1
ATOM 569 C CA . PRO A 1 74 ? 24.105 4.578 -31.126 1.00 65.50 74 PRO A CA 1
ATOM 570 C C . PRO A 1 74 ? 23.615 4.857 -29.705 1.00 65.50 74 PRO A C 1
ATOM 572 O O . PRO A 1 74 ? 23.673 5.979 -29.200 1.00 65.50 74 PRO A O 1
ATOM 575 N N . ALA A 1 75 ? 23.051 3.828 -29.082 1.00 59.53 75 ALA A N 1
ATOM 576 C CA . ALA A 1 75 ? 22.427 3.932 -27.777 1.00 59.53 75 ALA A CA 1
ATOM 577 C C . ALA A 1 75 ? 23.504 3.923 -26.683 1.00 59.53 75 ALA A C 1
ATOM 579 O O . ALA A 1 75 ? 23.641 2.964 -25.929 1.00 59.53 75 ALA A O 1
ATOM 580 N N . PHE A 1 76 ? 24.279 5.006 -26.608 1.00 61.00 76 PHE A N 1
ATOM 581 C CA . PHE A 1 76 ? 25.371 5.179 -25.646 1.00 61.00 76 PHE A CA 1
ATOM 582 C C . PHE A 1 76 ? 24.903 5.297 -24.185 1.00 61.00 76 PHE A C 1
ATOM 584 O O . PHE A 1 76 ? 25.731 5.280 -23.282 1.00 61.00 76 PHE A O 1
ATOM 591 N N . ALA A 1 77 ? 23.591 5.413 -23.959 1.00 55.84 77 ALA A N 1
ATOM 592 C CA . ALA A 1 77 ? 22.965 5.586 -22.649 1.00 55.84 77 ALA A CA 1
ATOM 593 C C . ALA A 1 77 ? 21.943 4.480 -22.312 1.00 55.84 77 ALA A C 1
ATOM 595 O O . ALA A 1 77 ? 21.026 4.701 -21.522 1.00 55.84 77 ALA A O 1
ATOM 596 N N . ARG A 1 78 ? 22.041 3.295 -22.933 1.00 55.88 78 ARG A N 1
ATOM 597 C CA . ARG A 1 78 ? 21.213 2.146 -22.527 1.00 55.88 78 ARG A CA 1
ATOM 598 C C . ARG A 1 78 ? 21.706 1.574 -21.187 1.00 55.88 78 ARG A C 1
ATOM 600 O O . ARG A 1 78 ? 22.921 1.452 -21.015 1.00 55.88 78 ARG A O 1
ATOM 607 N N . PRO A 1 79 ? 20.796 1.164 -20.281 1.00 55.88 79 PRO A N 1
ATOM 608 C CA . PRO A 1 79 ? 21.167 0.436 -19.068 1.00 55.88 79 PRO A CA 1
ATOM 609 C C . PRO A 1 79 ? 22.035 -0.784 -19.415 1.00 55.88 79 PRO A C 1
ATOM 611 O O . PRO A 1 79 ? 21.670 -1.557 -20.303 1.00 55.88 79 PRO A O 1
ATOM 614 N N . GLY A 1 80 ? 23.189 -0.936 -18.758 1.00 57.66 80 GLY A N 1
ATOM 615 C CA . GLY A 1 80 ? 24.128 -2.049 -18.963 1.00 57.66 80 GLY A CA 1
ATOM 616 C C . GLY A 1 80 ? 25.325 -1.771 -19.887 1.00 57.66 80 GLY A C 1
ATOM 617 O O . GLY A 1 80 ? 26.253 -2.580 -19.926 1.00 57.66 80 GLY A O 1
ATOM 618 N N . HIS A 1 81 ? 25.372 -0.634 -20.594 1.00 62.22 81 HIS A N 1
ATOM 619 C CA . HIS A 1 81 ? 26.559 -0.212 -21.353 1.00 62.22 81 HIS A CA 1
ATOM 620 C C . HIS A 1 81 ? 27.250 0.976 -20.670 1.00 62.22 81 HIS A C 1
ATOM 622 O O . HIS A 1 81 ? 26.889 2.130 -20.873 1.00 62.22 81 HIS A O 1
ATOM 628 N N . HIS A 1 82 ? 28.295 0.695 -19.892 1.00 63.34 82 HIS A N 1
ATOM 629 C CA . HIS A 1 82 ? 28.999 1.687 -19.063 1.00 63.34 82 HIS A CA 1
ATOM 630 C C . HIS A 1 82 ? 30.249 2.286 -19.741 1.00 63.34 82 HIS A C 1
ATOM 632 O O . HIS A 1 82 ? 31.180 2.714 -19.066 1.00 63.34 82 HIS A O 1
ATOM 638 N N . VAL A 1 83 ? 30.309 2.290 -21.081 1.00 70.31 83 VAL A N 1
ATOM 639 C CA . VAL A 1 83 ? 31.511 2.708 -21.839 1.00 70.31 83 VAL A CA 1
ATOM 640 C C . VAL A 1 83 ? 31.734 4.223 -21.777 1.00 70.31 83 VAL A C 1
ATOM 642 O O . VAL A 1 83 ? 32.871 4.667 -21.658 1.00 70.31 83 VAL A O 1
ATOM 645 N N . PHE A 1 84 ? 30.658 5.014 -21.835 1.00 68.81 84 PHE A N 1
ATOM 646 C CA . PHE A 1 84 ? 30.725 6.484 -21.810 1.00 68.81 84 PHE A CA 1
ATOM 647 C C . PHE A 1 84 ? 30.249 7.093 -20.486 1.00 68.81 84 PHE A C 1
ATOM 649 O O . PHE A 1 84 ? 30.618 8.220 -20.170 1.00 68.81 84 PHE A O 1
ATOM 656 N N . ASN A 1 85 ? 29.464 6.345 -19.705 1.00 65.94 85 ASN A N 1
ATOM 657 C CA . ASN A 1 85 ? 29.053 6.711 -18.354 1.00 65.94 85 ASN A CA 1
ATOM 658 C C . ASN A 1 85 ? 29.395 5.553 -17.397 1.00 65.94 85 ASN A C 1
ATOM 660 O O . ASN A 1 85 ? 28.563 4.663 -17.190 1.00 65.94 85 ASN A O 1
ATOM 664 N N . PRO A 1 86 ? 30.643 5.479 -16.896 1.00 71.06 86 PRO A N 1
ATOM 665 C CA . PRO A 1 86 ? 31.039 4.422 -15.981 1.00 71.06 86 PRO A CA 1
ATOM 666 C C . PRO A 1 86 ? 30.246 4.543 -14.680 1.00 71.06 86 PRO A C 1
ATOM 668 O O . PRO A 1 86 ? 30.236 5.601 -14.050 1.00 71.06 86 PRO A O 1
ATOM 671 N N . ALA A 1 87 ? 29.607 3.451 -14.257 1.00 75.19 87 ALA A N 1
ATOM 672 C CA . ALA A 1 87 ? 28.971 3.420 -12.948 1.00 75.19 87 ALA A CA 1
ATOM 673 C C . ALA A 1 87 ? 30.036 3.612 -11.863 1.00 75.19 87 ALA A C 1
ATOM 675 O O . ALA A 1 87 ? 31.119 3.016 -11.908 1.00 75.19 87 ALA A O 1
ATOM 676 N N . ARG A 1 88 ? 29.724 4.439 -10.867 1.00 79.31 88 ARG A N 1
ATOM 677 C CA . ARG A 1 88 ? 30.546 4.528 -9.662 1.00 79.31 88 ARG A CA 1
ATOM 678 C C . ARG A 1 88 ? 30.384 3.233 -8.881 1.00 79.31 88 ARG A C 1
ATOM 680 O O . ARG A 1 88 ? 29.272 2.781 -8.633 1.00 79.31 88 ARG A O 1
ATOM 687 N N . TRP A 1 89 ? 31.506 2.635 -8.506 1.00 83.69 89 TRP A N 1
ATOM 688 C CA . TRP A 1 89 ? 31.532 1.419 -7.704 1.00 83.69 89 TRP A CA 1
ATOM 689 C C . TRP A 1 89 ? 31.685 1.785 -6.239 1.00 83.69 89 TRP A C 1
ATOM 691 O O . TRP A 1 89 ? 32.587 2.540 -5.870 1.00 83.69 89 TRP A O 1
ATOM 701 N N . ILE A 1 90 ? 30.824 1.221 -5.401 1.00 82.44 90 ILE A N 1
ATOM 702 C CA . ILE A 1 90 ? 30.876 1.401 -3.955 1.00 82.44 90 ILE A CA 1
ATOM 703 C C . ILE A 1 90 ? 30.892 0.048 -3.256 1.00 82.44 90 ILE A C 1
ATOM 705 O O . ILE A 1 90 ? 30.475 -0.974 -3.803 1.00 82.44 90 ILE A O 1
ATOM 709 N N . LYS A 1 91 ? 31.447 0.021 -2.044 1.00 82.00 91 LYS A N 1
ATOM 710 C CA . LYS A 1 91 ? 31.452 -1.195 -1.232 1.00 82.00 91 LYS A CA 1
ATOM 711 C C . LYS A 1 91 ? 30.033 -1.455 -0.751 1.00 82.00 91 LYS A C 1
ATOM 713 O O . LYS A 1 91 ? 29.451 -0.618 -0.064 1.00 82.00 91 LYS A O 1
ATOM 718 N N . GLY A 1 92 ? 29.495 -2.609 -1.116 1.00 73.69 92 GLY A N 1
ATOM 719 C CA . GLY A 1 92 ? 28.213 -3.066 -0.618 1.00 73.69 92 GLY A CA 1
ATOM 720 C C . GLY A 1 92 ? 28.256 -3.441 0.865 1.00 73.69 92 GLY A C 1
ATOM 721 O O . GLY A 1 92 ? 29.336 -3.512 1.460 1.00 73.69 92 GLY A O 1
ATOM 722 N N . PRO A 1 93 ? 27.093 -3.756 1.458 1.00 72.56 93 PRO A N 1
ATOM 723 C CA . PRO A 1 93 ? 27.003 -4.217 2.846 1.00 72.56 93 PRO A CA 1
ATOM 724 C C . PRO A 1 93 ? 27.830 -5.484 3.109 1.00 72.56 93 PRO A C 1
ATOM 726 O O . PRO A 1 93 ? 28.423 -5.621 4.173 1.00 72.56 93 PRO A O 1
ATOM 729 N N . ASP A 1 94 ? 27.922 -6.365 2.107 1.00 76.38 94 ASP A N 1
ATOM 730 C CA . ASP A 1 94 ? 28.682 -7.622 2.144 1.00 76.38 94 ASP A CA 1
ATOM 731 C C . ASP A 1 94 ? 30.201 -7.403 1.920 1.00 76.38 9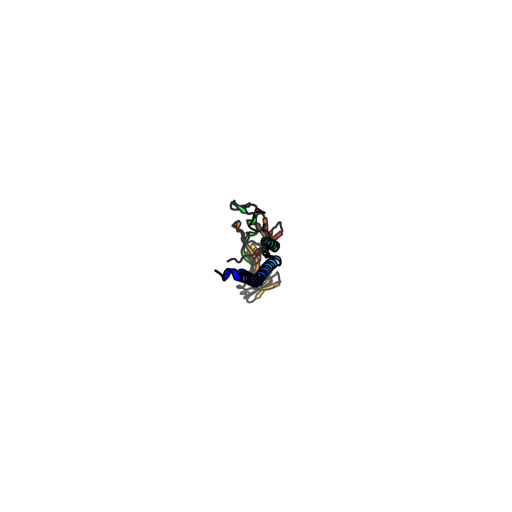4 ASP A C 1
ATOM 733 O O . ASP A 1 94 ? 30.962 -8.359 1.798 1.00 76.38 94 ASP A O 1
ATOM 737 N N . GLY A 1 95 ? 30.664 -6.150 1.804 1.00 79.06 95 GLY A N 1
ATOM 738 C CA . GLY A 1 95 ? 32.065 -5.785 1.548 1.00 79.06 95 GLY A CA 1
ATOM 739 C C . GLY A 1 95 ? 32.510 -5.897 0.084 1.00 79.06 95 GLY A C 1
ATOM 740 O O . GLY A 1 95 ? 33.530 -5.313 -0.290 1.00 79.06 95 GLY A O 1
ATOM 741 N N . ASN A 1 96 ? 31.730 -6.578 -0.757 1.00 83.25 96 ASN A N 1
ATOM 742 C CA . ASN A 1 96 ? 31.982 -6.701 -2.192 1.00 83.25 96 ASN A CA 1
ATOM 743 C C . ASN A 1 96 ? 31.660 -5.398 -2.946 1.00 83.25 96 ASN A C 1
ATOM 745 O O . ASN A 1 96 ? 30.697 -4.711 -2.591 1.00 83.25 96 ASN A O 1
ATOM 749 N N . PRO A 1 97 ? 32.431 -5.047 -3.991 1.00 82.94 97 PRO A N 1
ATOM 750 C CA . PRO A 1 97 ? 32.127 -3.895 -4.828 1.00 82.94 97 PRO A CA 1
ATOM 751 C C . PRO A 1 97 ? 30.841 -4.144 -5.625 1.00 82.94 97 PRO A C 1
ATOM 753 O O . PRO A 1 97 ? 30.677 -5.196 -6.239 1.00 82.94 97 PRO A O 1
ATOM 756 N N . MET A 1 98 ? 29.947 -3.160 -5.628 1.00 83.38 98 MET A N 1
ATOM 757 C CA . MET A 1 98 ? 28.729 -3.148 -6.438 1.00 83.38 98 MET A CA 1
ATOM 758 C C . MET A 1 98 ? 28.525 -1.770 -7.087 1.00 83.38 98 MET A C 1
ATOM 760 O O . MET A 1 98 ? 29.028 -0.771 -6.555 1.00 83.38 98 MET A O 1
ATOM 764 N N . PRO A 1 99 ? 27.823 -1.692 -8.229 1.00 81.44 99 PRO A N 1
ATOM 765 C CA . PRO A 1 99 ? 27.459 -0.418 -8.841 1.00 81.44 99 PRO A CA 1
ATOM 766 C C . PRO A 1 99 ? 26.570 0.416 -7.904 1.00 81.44 99 PRO A C 1
ATOM 768 O O . PRO A 1 99 ? 25.660 -0.113 -7.272 1.00 81.44 99 PRO A O 1
ATOM 771 N N . GLU A 1 100 ? 26.795 1.730 -7.837 1.00 81.69 100 GLU A N 1
ATOM 772 C CA . GLU A 1 100 ? 25.969 2.676 -7.062 1.00 81.69 100 GLU A CA 1
ATOM 773 C C . GLU A 1 100 ? 24.492 2.635 -7.504 1.00 81.69 100 GLU A C 1
ATOM 775 O O . GLU A 1 100 ? 23.586 2.729 -6.678 1.00 81.69 100 GLU A O 1
ATOM 780 N N . GLU A 1 101 ? 24.246 2.394 -8.795 1.00 78.88 101 GLU A N 1
ATOM 781 C CA . GLU A 1 101 ? 22.910 2.267 -9.395 1.00 78.88 101 GLU A CA 1
ATOM 782 C C . GLU A 1 101 ? 22.082 1.115 -8.793 1.00 78.88 101 GLU A C 1
ATOM 784 O O . GLU A 1 101 ? 20.860 1.234 -8.668 1.00 78.88 101 GLU A O 1
ATOM 789 N N . ASP A 1 102 ? 22.741 0.036 -8.356 1.00 83.06 102 ASP A N 1
ATOM 790 C CA . ASP A 1 102 ? 22.101 -1.133 -7.740 1.00 83.06 102 ASP A CA 1
ATOM 791 C C . ASP A 1 102 ? 21.770 -0.923 -6.256 1.00 83.06 102 ASP A C 1
ATOM 793 O O . ASP A 1 102 ? 21.135 -1.760 -5.620 1.00 83.06 102 ASP A O 1
ATOM 797 N N . LEU A 1 103 ? 22.177 0.193 -5.660 1.00 83.94 103 LEU A N 1
ATOM 798 C CA . LEU A 1 103 ? 21.847 0.500 -4.269 1.00 83.94 103 LEU A CA 1
ATOM 799 C C . LEU A 1 103 ? 20.644 1.433 -4.126 1.00 83.94 103 LEU A C 1
ATOM 801 O O . LEU A 1 103 ? 20.178 1.658 -3.007 1.00 83.94 103 LEU A O 1
ATOM 805 N N . GLY A 1 104 ? 20.146 1.965 -5.241 1.00 84.12 104 GLY A N 1
ATOM 806 C CA . GLY A 1 104 ? 19.011 2.874 -5.277 1.00 84.12 104 GLY A CA 1
ATOM 807 C C . GLY A 1 104 ? 17.649 2.179 -5.244 1.00 84.12 104 GLY A C 1
ATOM 808 O O . GLY A 1 104 ? 17.507 0.963 -5.137 1.00 84.12 104 GLY A O 1
ATOM 809 N N . ILE A 1 105 ? 16.605 2.987 -5.413 1.00 89.00 105 ILE A N 1
ATOM 810 C CA . ILE A 1 105 ? 15.201 2.554 -5.377 1.00 89.00 105 ILE A CA 1
ATOM 811 C C . ILE A 1 105 ? 14.837 1.463 -6.403 1.00 89.00 105 ILE A C 1
ATOM 813 O O . ILE A 1 105 ? 13.874 0.732 -6.195 1.00 89.00 105 ILE A O 1
ATOM 817 N N . ASN A 1 106 ? 15.620 1.310 -7.475 1.00 87.75 106 ASN A N 1
ATOM 818 C CA . ASN A 1 106 ? 15.377 0.334 -8.542 1.00 87.75 106 ASN A CA 1
ATOM 819 C C . ASN A 1 106 ? 15.445 -1.126 -8.063 1.00 87.75 106 ASN A C 1
ATOM 821 O O . ASN A 1 106 ? 14.821 -1.991 -8.671 1.00 87.75 106 ASN A O 1
ATOM 825 N N . GLN A 1 107 ? 16.185 -1.402 -6.984 1.00 90.69 107 GLN A N 1
ATOM 826 C CA . GLN A 1 107 ? 16.300 -2.744 -6.400 1.00 90.69 107 GLN A CA 1
ATOM 827 C C . GLN A 1 107 ? 15.317 -2.981 -5.241 1.00 90.69 107 GLN A C 1
ATOM 829 O O . GLN A 1 107 ? 15.333 -4.049 -4.619 1.00 90.69 107 GLN A O 1
ATOM 834 N N . LEU A 1 108 ? 14.464 -1.998 -4.928 1.00 93.25 108 LEU A N 1
ATOM 835 C CA . LEU A 1 108 ? 13.425 -2.126 -3.915 1.00 93.25 108 LEU A CA 1
ATOM 836 C C . LEU A 1 108 ? 12.200 -2.837 -4.502 1.00 93.25 108 LEU A C 1
ATOM 838 O O . LEU A 1 108 ? 11.697 -2.491 -5.567 1.00 93.25 108 LEU A O 1
ATOM 842 N N . GLN A 1 109 ? 11.703 -3.830 -3.779 1.00 94.75 109 GLN A N 1
ATOM 843 C CA . GLN A 1 109 ? 10.578 -4.667 -4.168 1.00 94.75 109 GLN A CA 1
ATOM 844 C C . GLN A 1 109 ? 9.522 -4.659 -3.067 1.00 94.75 109 GLN A C 1
ATOM 846 O O . GLN A 1 109 ? 9.842 -4.667 -1.875 1.00 94.75 109 GLN A O 1
ATOM 851 N N . VAL A 1 110 ? 8.254 -4.667 -3.470 1.00 95.88 110 VAL A N 1
ATOM 852 C CA . VAL A 1 110 ? 7.128 -4.826 -2.547 1.00 95.88 110 VAL A CA 1
ATOM 853 C C . VAL A 1 110 ? 6.867 -6.317 -2.359 1.00 95.88 110 VAL A C 1
ATOM 855 O O . VAL A 1 110 ? 6.455 -6.994 -3.297 1.00 95.88 110 VAL A O 1
ATOM 858 N N . VAL A 1 111 ? 7.108 -6.824 -1.150 1.00 94.69 111 VAL A N 1
ATOM 859 C CA . VAL A 1 111 ? 6.910 -8.240 -0.802 1.00 94.69 111 VAL A CA 1
ATOM 860 C C . VAL A 1 111 ? 5.442 -8.504 -0.506 1.00 94.69 111 VAL A C 1
ATOM 862 O O . VAL A 1 111 ? 4.828 -9.411 -1.065 1.00 94.69 111 VAL A O 1
ATOM 865 N N . ASN A 1 112 ? 4.866 -7.697 0.381 1.00 95.31 112 ASN A N 1
ATOM 866 C CA . ASN A 1 112 ? 3.481 -7.835 0.785 1.00 95.31 112 ASN A CA 1
ATOM 867 C C . ASN A 1 112 ? 2.877 -6.472 1.119 1.00 95.31 112 ASN A C 1
ATOM 869 O O . ASN A 1 112 ? 3.565 -5.566 1.583 1.00 95.31 112 ASN A O 1
ATOM 873 N N . ILE A 1 113 ? 1.574 -6.352 0.896 1.00 96.19 113 ILE A N 1
ATOM 874 C CA . ILE A 1 113 ? 0.769 -5.208 1.312 1.00 96.19 113 ILE A CA 1
ATOM 875 C C . ILE A 1 113 ? -0.354 -5.764 2.179 1.00 96.19 113 ILE A C 1
ATOM 877 O O . ILE A 1 113 ? -1.132 -6.602 1.722 1.00 96.19 113 ILE A O 1
ATOM 881 N N . THR A 1 114 ? -0.412 -5.311 3.429 1.00 95.62 114 THR A N 1
ATOM 882 C CA . THR A 1 114 ? -1.403 -5.744 4.417 1.00 95.62 114 THR A CA 1
ATOM 883 C C . THR A 1 114 ? -2.384 -4.601 4.683 1.00 95.62 114 THR A C 1
ATOM 885 O O . THR A 1 114 ? -1.932 -3.529 5.111 1.00 95.62 114 THR A O 1
ATOM 888 N N . PRO A 1 115 ? -3.698 -4.789 4.445 1.00 96.25 115 PRO A N 1
ATOM 889 C CA . PRO A 1 115 ? -4.704 -3.801 4.819 1.00 96.25 115 PRO A CA 1
ATOM 890 C C . PRO A 1 115 ? -4.751 -3.638 6.340 1.00 96.25 115 PRO A C 1
ATOM 892 O O . PRO A 1 115 ? -4.634 -4.610 7.083 1.00 96.25 115 PRO A O 1
ATOM 895 N N . LEU A 1 116 ? -4.907 -2.394 6.783 1.00 95.38 116 LEU A N 1
ATOM 896 C CA . LEU A 1 116 ? -5.079 -2.015 8.180 1.00 95.38 116 LEU A CA 1
ATOM 897 C C . LEU A 1 116 ? -6.531 -1.603 8.394 1.00 95.38 116 LEU A C 1
ATOM 899 O O . LEU A 1 116 ? -7.043 -0.729 7.689 1.00 95.38 116 LEU A O 1
ATOM 903 N N . TYR A 1 117 ? -7.177 -2.220 9.374 1.00 95.38 117 TYR A N 1
ATOM 904 C CA . TYR A 1 117 ? -8.602 -2.058 9.617 1.00 95.38 117 TYR A CA 1
ATOM 905 C C . TYR A 1 117 ? -8.901 -1.154 10.812 1.00 95.38 117 TYR A C 1
ATOM 907 O O . TYR A 1 117 ? -8.222 -1.202 11.842 1.00 95.38 117 TYR A O 1
ATOM 915 N N . ASP A 1 118 ? -9.988 -0.401 10.689 1.00 94.50 118 ASP A N 1
ATOM 916 C CA . ASP A 1 118 ? -10.731 0.111 11.832 1.00 94.50 118 ASP A CA 1
ATOM 917 C C . ASP A 1 118 ? -11.919 -0.819 12.094 1.00 94.50 118 ASP A C 1
ATOM 919 O O . ASP A 1 118 ? -12.665 -1.160 11.170 1.00 94.50 118 ASP A O 1
ATOM 923 N N . ARG A 1 119 ? -12.081 -1.253 13.348 1.00 95.69 119 ARG A N 1
ATOM 924 C CA . ARG A 1 119 ? -13.110 -2.216 13.751 1.00 95.69 119 ARG A CA 1
ATOM 925 C C . ARG A 1 119 ? -13.845 -1.795 15.012 1.00 95.69 119 ARG A C 1
ATOM 927 O O . ARG A 1 119 ? -13.230 -1.320 15.969 1.00 95.69 119 ARG A O 1
ATOM 934 N N . VAL A 1 120 ? -15.148 -2.063 15.041 1.00 95.62 120 VAL A N 1
ATOM 935 C CA . VAL A 1 120 ? -15.985 -1.946 16.245 1.00 95.62 120 VAL A CA 1
ATOM 936 C C . VAL A 1 120 ? -16.626 -3.298 16.518 1.00 95.62 120 VAL A C 1
ATOM 938 O O . VAL A 1 120 ? -17.410 -3.802 15.715 1.00 95.62 120 VAL A O 1
ATOM 941 N N . ILE A 1 121 ? -16.255 -3.890 17.652 1.00 95.81 121 ILE A N 1
ATOM 942 C CA . ILE A 1 121 ? -16.577 -5.273 18.002 1.00 95.81 121 ILE A CA 1
ATOM 943 C C . ILE A 1 121 ? -17.405 -5.273 19.281 1.00 95.81 121 ILE A C 1
ATOM 945 O O . ILE A 1 121 ? -16.938 -4.833 20.334 1.00 95.81 121 ILE A O 1
ATOM 949 N N . TYR A 1 122 ? -18.619 -5.800 19.207 1.00 95.69 122 TYR A N 1
ATOM 950 C CA . TYR A 1 122 ? -19.439 -6.046 20.384 1.00 95.69 122 TYR A CA 1
ATOM 951 C C . TYR A 1 122 ? -18.964 -7.321 21.099 1.00 95.69 122 TYR A C 1
ATOM 953 O O . TYR A 1 122 ? -18.789 -8.358 20.468 1.00 95.69 122 TYR A O 1
ATOM 961 N N . GLN A 1 123 ? -18.712 -7.242 22.410 1.00 93.88 123 GLN A N 1
ATOM 962 C CA . GLN A 1 123 ? -18.148 -8.349 23.197 1.00 93.88 123 GLN A CA 1
ATOM 963 C C . GLN A 1 123 ? -19.107 -8.914 24.247 1.00 93.88 123 GLN A C 1
ATOM 965 O O . GLN A 1 123 ? -18.875 -10.014 24.743 1.00 93.88 123 GLN A O 1
ATOM 970 N N . GLY A 1 124 ? -20.156 -8.178 24.616 1.00 92.31 124 GLY A N 1
ATOM 971 C CA . GLY A 1 124 ? -21.142 -8.656 25.579 1.00 92.31 124 GLY A CA 1
ATOM 972 C C . GLY A 1 124 ? -21.783 -7.556 26.412 1.00 92.31 124 GLY A C 1
ATOM 973 O O . GLY A 1 124 ? -21.524 -6.365 26.234 1.00 92.31 124 GLY A O 1
ATOM 974 N N . VAL A 1 125 ? -22.614 -7.980 27.358 1.00 93.81 125 VAL A N 1
ATOM 975 C CA . VAL A 1 125 ? -23.340 -7.103 28.276 1.00 93.81 125 VAL A CA 1
ATOM 976 C C . VAL A 1 125 ? -22.757 -7.216 29.680 1.00 93.81 125 VAL A C 1
ATOM 978 O O . VAL A 1 125 ? -22.432 -8.302 30.154 1.00 93.81 125 VAL A O 1
ATOM 981 N N . ARG A 1 126 ? -22.672 -6.084 30.375 1.00 91.75 126 ARG A N 1
ATOM 982 C CA . ARG A 1 126 ? -22.492 -6.012 31.822 1.00 91.75 126 ARG A CA 1
ATOM 983 C C . ARG A 1 126 ? -23.774 -5.460 32.434 1.00 91.75 126 ARG A C 1
ATOM 985 O O . ARG A 1 126 ? -24.064 -4.271 32.303 1.00 91.75 126 ARG A O 1
ATOM 992 N N . ASP A 1 127 ? -24.510 -6.330 33.114 1.00 88.31 127 ASP A N 1
ATOM 993 C CA . ASP A 1 127 ? -25.675 -5.964 33.917 1.00 88.31 127 ASP A CA 1
ATOM 994 C C . ASP A 1 127 ? -25.233 -5.773 35.376 1.00 88.31 127 ASP A C 1
ATOM 996 O O . ASP A 1 127 ? -24.639 -6.665 35.981 1.00 88.31 127 ASP A O 1
ATOM 1000 N N . SER A 1 128 ? -25.479 -4.584 35.924 1.00 83.19 128 SER A N 1
ATOM 1001 C CA . SER A 1 128 ? -25.215 -4.247 37.331 1.00 83.19 128 SER A CA 1
ATOM 1002 C C . SER A 1 128 ? -26.493 -4.181 38.179 1.00 83.19 128 SER A C 1
ATOM 1004 O O . SER A 1 128 ? -26.466 -3.693 39.306 1.00 83.19 128 SER A O 1
ATOM 1006 N N . GLY A 1 129 ? -27.634 -4.611 37.635 1.00 75.62 129 GLY A N 1
ATOM 1007 C CA . GLY A 1 129 ? -28.955 -4.551 38.259 1.00 75.62 129 GLY A CA 1
ATOM 1008 C C . GLY A 1 129 ? -29.623 -3.175 38.169 1.00 75.62 129 GLY A C 1
ATOM 1009 O O . GLY A 1 129 ? -30.833 -3.102 37.984 1.00 75.62 129 GLY A O 1
ATOM 1010 N N . GLN A 1 130 ? -28.851 -2.085 38.256 1.00 75.62 130 GLN A N 1
ATOM 1011 C CA . GLN A 1 130 ? -29.347 -0.708 38.091 1.00 75.62 130 GLN A CA 1
ATOM 1012 C C . GLN A 1 130 ? -29.083 -0.132 36.698 1.00 75.62 130 GLN A C 1
ATOM 1014 O O . GLN A 1 130 ? -29.874 0.661 36.197 1.00 75.62 130 GLN A O 1
ATOM 1019 N N . THR A 1 131 ? -27.967 -0.512 36.068 1.00 84.56 131 THR A N 1
ATOM 1020 C CA . THR A 1 131 ? -27.617 -0.063 34.715 1.00 84.56 131 THR A CA 1
ATOM 1021 C C . THR A 1 131 ? -27.054 -1.214 33.892 1.00 84.56 131 THR A C 1
ATOM 1023 O O . THR A 1 131 ? -26.241 -2.008 34.378 1.00 84.56 131 THR A O 1
ATOM 1026 N N . ILE A 1 132 ? -27.487 -1.280 32.636 1.00 91.12 132 ILE A N 1
ATOM 1027 C CA . ILE A 1 132 ? -26.973 -2.203 31.629 1.00 91.12 132 ILE A CA 1
ATOM 1028 C C . ILE A 1 132 ? -25.987 -1.432 30.758 1.00 91.12 132 ILE A C 1
ATOM 1030 O O . ILE A 1 132 ? -26.318 -0.368 30.232 1.00 91.12 132 ILE A O 1
ATOM 1034 N N . ARG A 1 133 ? -24.771 -1.961 30.615 1.00 94.06 133 ARG A N 1
ATOM 1035 C CA . ARG A 1 133 ? -23.756 -1.412 29.712 1.00 94.06 133 ARG A CA 1
ATOM 1036 C C . ARG A 1 133 ? -23.249 -2.476 28.757 1.00 94.06 133 ARG A C 1
ATOM 1038 O O . ARG A 1 133 ? -23.094 -3.634 29.131 1.00 94.06 133 ARG A O 1
ATOM 1045 N N . TYR A 1 134 ? -22.915 -2.057 27.551 1.00 94.88 134 TYR A N 1
ATOM 1046 C CA . TYR A 1 134 ? -22.446 -2.916 26.476 1.00 94.88 134 TYR A CA 1
ATOM 1047 C C . TYR A 1 134 ? -20.935 -2.782 26.355 1.00 94.88 134 TYR A C 1
ATOM 1049 O O . TYR A 1 134 ? -20.408 -1.675 26.243 1.00 94.88 134 TYR A O 1
ATOM 1057 N N . GLN A 1 135 ? -20.230 -3.905 26.416 1.00 95.12 135 GLN A N 1
ATOM 1058 C CA . GLN A 1 135 ? -18.795 -3.959 26.207 1.00 95.12 135 GLN A CA 1
ATOM 1059 C C . GLN A 1 135 ? -18.510 -3.923 24.708 1.00 95.12 135 GLN A C 1
ATOM 1061 O O . GLN A 1 135 ? -18.804 -4.878 23.989 1.00 95.12 135 GLN A O 1
ATOM 1066 N N . ILE A 1 136 ? -17.927 -2.825 24.243 1.00 95.50 136 ILE A N 1
ATOM 1067 C CA . ILE A 1 136 ? -17.580 -2.619 22.840 1.00 95.50 136 ILE A CA 1
ATOM 1068 C C . ILE A 1 136 ? -16.080 -2.358 22.755 1.00 95.50 136 ILE A C 1
ATOM 1070 O O . ILE A 1 136 ? -15.543 -1.504 23.464 1.00 95.50 136 ILE A O 1
ATOM 1074 N N . LYS A 1 137 ? -15.389 -3.119 21.906 1.00 95.25 137 LYS A N 1
ATOM 1075 C CA . LYS A 1 137 ? -13.965 -2.960 21.624 1.00 95.25 137 LYS A CA 1
ATOM 1076 C C . LYS A 1 137 ? -13.782 -2.217 20.308 1.00 95.25 137 LYS A C 1
ATOM 1078 O O . LYS A 1 137 ? -14.194 -2.694 19.256 1.00 95.25 137 LYS A O 1
ATOM 1083 N N . GLU A 1 138 ? -13.113 -1.077 20.389 1.00 94.06 138 GLU A N 1
ATOM 1084 C CA . GLU A 1 138 ? -12.670 -0.293 19.236 1.00 94.06 138 GLU A CA 1
ATOM 1085 C C . GLU A 1 138 ? -11.220 -0.659 18.918 1.00 94.06 138 GLU A C 1
ATOM 1087 O O . GLU A 1 138 ? -10.382 -0.596 19.816 1.00 94.06 138 GLU A O 1
ATOM 1092 N N . VAL A 1 139 ? -10.917 -1.041 17.676 1.00 95.06 139 VAL A N 1
ATOM 1093 C CA . VAL A 1 139 ? -9.564 -1.363 17.189 1.00 95.06 139 VAL A CA 1
ATOM 1094 C C . VAL A 1 139 ? -9.252 -0.453 16.006 1.00 95.06 139 VAL A C 1
ATOM 1096 O O . VAL A 1 139 ? -10.037 -0.409 15.067 1.00 95.06 139 VAL A O 1
ATOM 1099 N N . ARG A 1 140 ? -8.119 0.256 16.033 1.00 93.56 140 ARG A N 1
ATOM 1100 C CA . ARG A 1 140 ? -7.689 1.161 14.953 1.00 93.56 140 ARG A CA 1
ATOM 1101 C C . ARG A 1 140 ? -6.269 0.850 14.516 1.00 93.56 140 ARG A C 1
ATOM 1103 O O . ARG A 1 140 ? -5.311 1.458 15.001 1.00 93.56 140 ARG A O 1
ATOM 1110 N N . GLU A 1 141 ? -6.106 -0.124 13.626 1.00 92.94 141 GLU A N 1
ATOM 1111 C CA . GLU A 1 141 ? -4.791 -0.670 13.263 1.00 92.94 141 GLU A CA 1
ATOM 1112 C C . GLU A 1 141 ? -3.881 0.375 12.595 1.00 92.94 141 GLU A C 1
ATOM 1114 O O . GLU A 1 141 ? -2.658 0.341 12.777 1.00 92.94 141 GLU A O 1
ATOM 1119 N N . ALA A 1 142 ? -4.461 1.343 11.878 1.00 90.88 142 ALA A N 1
ATOM 1120 C CA . ALA A 1 142 ? -3.738 2.428 11.212 1.00 90.88 142 ALA A CA 1
ATOM 1121 C C . ALA A 1 142 ? -3.273 3.550 12.163 1.00 90.88 142 ALA A C 1
ATOM 1123 O O . ALA A 1 142 ? -2.402 4.332 11.793 1.00 90.88 142 ALA A O 1
ATOM 1124 N N . SER A 1 143 ? -3.774 3.605 13.403 1.00 89.62 143 SER A N 1
ATOM 1125 C CA . SER A 1 143 ? -3.408 4.647 14.375 1.00 89.62 143 SER A CA 1
ATOM 1126 C C . SER A 1 143 ? -1.910 4.641 14.703 1.00 89.62 143 SER A C 1
ATOM 1128 O O . SER A 1 143 ? -1.311 3.581 14.864 1.00 89.62 143 SER A O 1
ATOM 1130 N N . GLU A 1 144 ? -1.316 5.817 14.916 1.00 86.62 144 GLU A N 1
ATOM 1131 C CA . GLU A 1 144 ? 0.056 5.966 15.432 1.00 86.62 144 GLU A CA 1
ATOM 1132 C C . GLU A 1 144 ? 0.183 5.485 16.887 1.00 86.62 144 GLU A C 1
ATOM 1134 O O . GLU A 1 144 ? 1.197 4.924 17.305 1.00 86.62 144 GLU A O 1
ATOM 1139 N N . LYS A 1 145 ? -0.875 5.674 17.687 1.00 88.06 145 LYS A N 1
ATOM 1140 C CA . LYS A 1 145 ? -0.895 5.287 19.103 1.00 88.06 145 LYS A CA 1
ATOM 1141 C C . LYS A 1 145 ? -1.121 3.786 19.252 1.00 88.06 145 LYS A C 1
ATOM 1143 O O . LYS A 1 145 ? -2.204 3.292 18.935 1.00 88.06 145 LYS A O 1
ATOM 1148 N N . ARG A 1 146 ? -0.148 3.084 19.842 1.00 86.12 146 ARG A N 1
ATOM 1149 C CA . ARG A 1 146 ? -0.187 1.625 20.069 1.00 86.12 146 ARG A CA 1
ATOM 1150 C C . ARG A 1 146 ? -1.404 1.148 20.870 1.00 86.12 146 ARG A C 1
ATOM 1152 O O . ARG A 1 146 ? -1.934 0.083 20.581 1.00 86.12 146 ARG A O 1
ATOM 1159 N N . SER A 1 147 ? -1.885 1.938 21.833 1.00 86.56 147 SER A N 1
ATOM 1160 C CA . SER A 1 147 ? -3.091 1.604 22.611 1.00 86.56 147 SER A CA 1
ATOM 1161 C C . SER A 1 147 ? -4.356 1.538 21.751 1.00 86.56 147 SER A C 1
ATOM 1163 O O . SER A 1 147 ? -5.200 0.672 21.965 1.00 86.56 147 SER A O 1
ATOM 1165 N N . LYS A 1 148 ? -4.472 2.416 20.747 1.00 86.56 148 LYS A N 1
ATOM 1166 C CA . LYS A 1 148 ? -5.580 2.400 19.783 1.00 86.56 148 LYS A CA 1
ATOM 1167 C C . LYS A 1 148 ? -5.432 1.265 18.761 1.00 86.56 148 LYS A C 1
ATOM 1169 O O . LYS A 1 148 ? -6.439 0.699 18.356 1.00 86.56 148 LYS A O 1
ATOM 1174 N N . GLN A 1 149 ? -4.199 0.875 18.417 1.00 87.69 149 GLN A N 1
ATOM 1175 C CA . GLN A 1 149 ? -3.930 -0.247 17.502 1.00 87.69 149 GLN A CA 1
ATOM 1176 C C . GLN A 1 149 ? -4.418 -1.595 18.040 1.00 87.69 149 GLN A C 1
ATOM 1178 O O . GLN A 1 149 ? -5.056 -2.338 17.310 1.00 87.69 149 GLN A O 1
ATOM 1183 N N . SER A 1 150 ? -4.131 -1.930 19.304 1.00 85.50 150 SER A N 1
ATOM 1184 C CA . SER A 1 150 ? -4.616 -3.183 19.921 1.00 85.50 150 SER A CA 1
ATOM 1185 C C . SER A 1 150 ? -6.097 -3.130 20.306 1.00 85.50 150 SER A C 1
ATOM 1187 O O . SER A 1 150 ? -6.747 -4.165 20.508 1.00 85.50 150 SER A O 1
ATOM 1189 N N . GLY A 1 151 ? -6.599 -1.906 20.432 1.00 86.50 151 GLY A N 1
ATOM 1190 C CA . GLY A 1 151 ? -7.948 -1.570 20.819 1.00 86.50 151 GLY A CA 1
ATOM 1191 C C . GLY A 1 151 ? -8.206 -1.608 22.318 1.00 86.50 151 GLY A C 1
ATOM 1192 O O . GLY A 1 151 ? -7.531 -2.308 23.076 1.00 86.50 151 GLY A O 1
ATOM 1193 N N . VAL A 1 152 ? -9.215 -0.848 22.735 1.00 85.81 152 VAL A N 1
ATOM 1194 C CA . VAL A 1 152 ? -9.646 -0.731 24.132 1.00 85.81 152 VAL A CA 1
ATOM 1195 C C . VAL A 1 152 ? -11.122 -1.089 24.209 1.00 85.81 152 VAL A C 1
ATOM 1197 O O . VAL A 1 152 ? -11.940 -0.513 23.495 1.00 85.81 152 VAL A O 1
ATOM 1200 N N . ALA A 1 153 ? -11.458 -2.045 25.074 1.00 91.75 153 ALA A N 1
ATOM 1201 C CA . ALA A 1 153 ? -12.844 -2.360 25.385 1.00 91.75 153 ALA A CA 1
ATOM 1202 C C . ALA A 1 153 ? -13.402 -1.320 26.360 1.00 91.75 153 ALA A C 1
ATOM 1204 O O . ALA A 1 153 ? -12.779 -1.019 27.381 1.00 91.75 153 ALA A O 1
ATOM 1205 N N . ARG A 1 154 ? -14.575 -0.772 26.048 1.00 92.44 154 ARG A N 1
ATOM 1206 C CA . ARG A 1 154 ? -15.284 0.196 26.886 1.00 92.44 154 ARG A CA 1
ATOM 1207 C C . ARG A 1 154 ? -16.694 -0.296 27.161 1.00 92.44 154 ARG A C 1
ATOM 1209 O O . ARG A 1 154 ? -17.298 -0.953 26.323 1.00 92.44 154 ARG A O 1
ATOM 1216 N N . PHE A 1 155 ? -17.208 0.040 28.338 1.00 94.31 155 PHE A N 1
ATOM 1217 C CA . PHE A 1 155 ? -18.602 -0.199 28.696 1.00 94.31 155 PHE A CA 1
ATOM 1218 C C . PHE A 1 155 ? -19.419 1.047 28.374 1.00 94.31 155 PHE A C 1
ATOM 1220 O O . PHE A 1 155 ? -19.226 2.074 29.027 1.00 94.31 155 PHE A O 1
ATOM 1227 N N . MET A 1 156 ? -20.317 0.936 27.402 1.00 94.12 156 MET A N 1
ATOM 1228 C CA . MET A 1 156 ? -21.107 2.047 26.873 1.00 94.12 156 MET A CA 1
ATOM 1229 C C . MET A 1 156 ? -22.601 1.834 27.117 1.00 94.12 156 MET A C 1
ATOM 1231 O O . MET A 1 156 ? -23.081 0.701 27.118 1.00 94.12 156 MET A O 1
ATOM 1235 N N . ALA A 1 157 ? -23.336 2.920 27.313 1.00 93.56 157 ALA A N 1
ATOM 1236 C CA . ALA A 1 157 ? -24.791 2.979 27.275 1.00 93.56 157 ALA A CA 1
ATOM 1237 C C . ALA A 1 157 ? -25.261 3.698 25.993 1.00 93.56 157 ALA A C 1
ATOM 1239 O O . ALA A 1 157 ? -24.489 4.452 25.396 1.00 93.56 157 ALA A O 1
ATOM 1240 N N . PRO A 1 158 ? -26.508 3.481 25.535 1.00 93.56 158 PRO A N 1
ATOM 1241 C CA . PRO A 1 158 ? -27.069 4.258 24.434 1.00 93.56 158 PRO A CA 1
ATOM 1242 C C . PRO A 1 158 ? -26.982 5.759 24.728 1.00 93.56 158 PRO A C 1
ATOM 1244 O O . PRO A 1 158 ? -27.408 6.217 25.786 1.00 93.56 158 PRO A O 1
ATOM 1247 N N . GLY A 1 159 ? -26.410 6.511 23.793 1.00 92.94 159 GLY A N 1
ATOM 1248 C CA . GLY A 1 159 ? -26.083 7.925 23.931 1.00 92.94 159 GLY A CA 1
ATOM 1249 C C . GLY A 1 159 ? -24.590 8.203 24.116 1.00 92.94 159 GLY A C 1
ATOM 1250 O O . GLY A 1 159 ? -24.167 9.284 23.705 1.00 92.94 159 GLY A O 1
ATOM 1251 N N . ASP A 1 160 ? -23.812 7.251 24.649 1.00 94.69 160 ASP A N 1
ATOM 1252 C CA . ASP A 1 160 ? -22.366 7.397 24.864 1.00 94.69 160 ASP A CA 1
ATOM 1253 C C . ASP A 1 160 ? -21.595 7.455 23.537 1.00 94.69 160 ASP A C 1
ATOM 1255 O O . ASP A 1 160 ? -21.916 6.756 22.571 1.00 94.69 160 ASP A O 1
ATOM 1259 N N . GLU A 1 161 ? -20.522 8.243 23.518 1.00 94.19 161 GLU A N 1
ATOM 1260 C CA . GLU A 1 161 ? -19.720 8.536 22.328 1.00 94.19 161 GLU A CA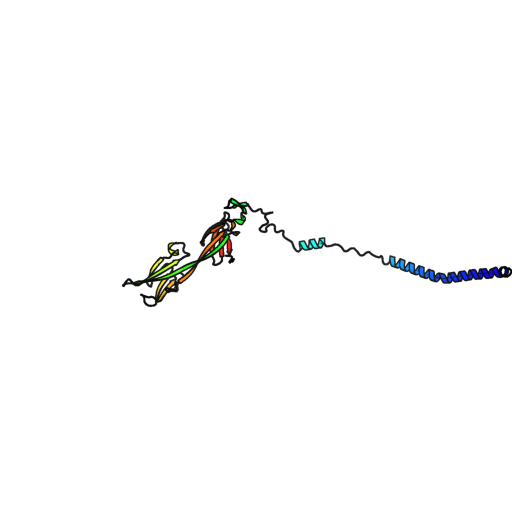 1
ATOM 1261 C C . GLU A 1 161 ? -18.217 8.342 22.583 1.00 94.19 161 GLU A C 1
ATOM 1263 O O . GLU A 1 161 ? -17.709 8.558 23.689 1.00 94.19 161 GLU A O 1
ATOM 1268 N N . THR A 1 162 ? -17.496 7.911 21.548 1.00 92.00 162 THR A N 1
ATOM 1269 C CA . THR A 1 162 ? -16.031 7.908 21.464 1.00 92.00 162 THR A CA 1
ATOM 1270 C C . THR A 1 162 ? -15.561 8.847 20.356 1.00 92.00 162 THR A C 1
ATOM 1272 O O . THR A 1 162 ? -16.357 9.406 19.616 1.00 92.00 162 THR A O 1
ATOM 1275 N N . ASP A 1 163 ? -14.248 9.000 20.186 1.00 90.69 163 ASP A N 1
ATOM 1276 C CA . ASP A 1 163 ? -13.684 9.753 19.061 1.00 90.69 163 ASP A CA 1
ATOM 1277 C C . ASP A 1 163 ? -13.876 9.070 17.692 1.00 90.69 163 ASP A C 1
ATOM 1279 O O . ASP A 1 163 ? -13.449 9.620 16.679 1.00 90.69 163 ASP A O 1
ATOM 1283 N N . PHE A 1 164 ? -14.471 7.873 17.651 1.00 91.50 164 PHE A N 1
ATOM 1284 C CA . PHE A 1 164 ? -14.696 7.109 16.424 1.00 91.50 164 PHE A CA 1
ATOM 1285 C C . PHE A 1 164 ? -16.177 6.833 16.150 1.00 91.50 164 PHE A C 1
ATOM 1287 O O . PHE A 1 164 ? -16.621 6.942 15.006 1.00 91.50 164 PHE A O 1
ATOM 1294 N N . PHE A 1 165 ? -16.956 6.486 17.177 1.00 94.81 165 PHE A N 1
ATOM 1295 C CA . PHE A 1 165 ? -18.373 6.175 17.015 1.00 94.81 165 PHE A CA 1
ATOM 1296 C C . PHE A 1 165 ? -19.194 6.533 18.255 1.00 94.81 165 PHE A C 1
ATOM 1298 O O . PHE A 1 165 ? -18.682 6.629 19.369 1.00 94.81 165 PHE A O 1
ATOM 1305 N N . ARG A 1 166 ? -20.504 6.641 18.066 1.00 96.12 166 ARG A N 1
ATOM 1306 C CA . ARG A 1 166 ? -21.509 6.788 19.114 1.00 96.12 166 ARG A CA 1
ATOM 1307 C C . ARG A 1 166 ? -22.416 5.570 19.153 1.00 96.12 166 ARG A C 1
ATOM 1309 O O . ARG A 1 166 ? -22.836 5.079 18.108 1.00 96.12 166 ARG A O 1
ATOM 1316 N N . LEU A 1 167 ? -22.746 5.078 20.344 1.00 96.31 167 LEU A N 1
ATOM 1317 C CA . LEU A 1 167 ? -23.764 4.040 20.493 1.00 96.31 167 LEU A CA 1
ATOM 1318 C C . LEU A 1 167 ? -25.144 4.701 20.469 1.00 96.31 167 LEU A C 1
ATOM 1320 O O . LEU A 1 167 ? -25.514 5.394 21.411 1.00 96.31 167 LEU A O 1
ATOM 1324 N N . VAL A 1 168 ? -25.915 4.494 19.404 1.00 96.19 168 VAL A N 1
ATOM 1325 C CA . VAL A 1 168 ? -27.217 5.156 19.225 1.00 96.19 168 VAL A CA 1
ATOM 1326 C C . VAL A 1 168 ? -28.327 4.348 19.872 1.00 96.19 168 VAL A C 1
ATOM 1328 O O . VAL A 1 168 ? -29.123 4.871 20.650 1.00 96.19 168 VAL A O 1
ATOM 1331 N N . LYS A 1 169 ? -28.398 3.061 19.531 1.00 94.50 169 LYS A N 1
ATOM 1332 C CA . LYS A 1 169 ? -29.521 2.210 19.912 1.00 94.50 169 LYS A CA 1
ATOM 1333 C C . LYS A 1 169 ? -29.070 0.775 20.107 1.00 94.50 169 LYS A C 1
ATOM 1335 O O . LYS A 1 169 ? -28.130 0.308 19.474 1.00 94.50 169 LYS A O 1
ATOM 1340 N N . VAL A 1 170 ? -29.792 0.072 20.963 1.00 95.00 170 VAL A N 1
ATOM 1341 C CA . VAL A 1 170 ? -29.693 -1.374 21.127 1.00 95.00 170 VAL A CA 1
ATOM 1342 C C . VAL A 1 170 ? -31.045 -1.964 20.748 1.00 95.00 170 VAL A C 1
ATOM 1344 O O . VAL A 1 170 ? -32.080 -1.458 21.184 1.00 95.00 170 VAL A O 1
ATOM 1347 N N . ASN A 1 171 ? -31.041 -2.978 19.888 1.00 94.31 171 ASN A N 1
ATOM 1348 C CA . ASN A 1 171 ? -32.245 -3.678 19.455 1.00 94.31 171 ASN A CA 1
ATOM 1349 C C . ASN A 1 171 ? -32.345 -5.037 20.167 1.00 94.31 171 ASN A C 1
ATOM 1351 O O . ASN A 1 171 ? -31.330 -5.685 20.426 1.00 94.31 171 ASN A O 1
ATOM 1355 N N . GLY A 1 172 ? -33.576 -5.476 20.428 1.00 92.00 172 GLY A N 1
ATOM 1356 C CA . GLY A 1 172 ? -33.859 -6.709 21.164 1.00 92.00 172 GLY A CA 1
ATOM 1357 C C . GLY A 1 172 ? -33.884 -6.504 22.681 1.00 92.00 172 GLY A C 1
ATOM 1358 O O . GLY A 1 172 ? -34.072 -5.385 23.166 1.00 92.00 172 GLY A O 1
ATOM 1359 N N . ASP A 1 173 ? -33.717 -7.595 23.427 1.00 90.50 173 ASP A N 1
ATOM 1360 C CA . ASP A 1 173 ? -33.638 -7.564 24.890 1.00 90.50 173 ASP A CA 1
ATOM 1361 C C . ASP A 1 173 ? -32.334 -6.864 25.328 1.00 90.50 173 ASP A C 1
ATOM 1363 O O . ASP A 1 173 ? -31.253 -7.292 24.930 1.00 90.50 173 ASP A O 1
ATOM 1367 N N . PRO A 1 174 ? -32.373 -5.823 26.179 1.00 89.50 174 PRO A N 1
ATOM 1368 C CA . PRO A 1 174 ? -31.166 -5.182 26.704 1.00 89.50 174 PRO A CA 1
ATOM 1369 C C . PRO A 1 174 ? -30.156 -6.136 27.368 1.00 89.50 174 PRO A C 1
ATOM 1371 O O . PRO A 1 174 ? -28.959 -5.854 27.385 1.00 89.50 174 PRO A O 1
ATOM 1374 N N . ARG A 1 175 ? -30.610 -7.267 27.924 1.00 89.62 175 ARG A N 1
ATOM 1375 C CA . ARG A 1 175 ? -29.734 -8.289 28.525 1.00 89.62 175 ARG A CA 1
ATOM 1376 C C . ARG A 1 175 ? -29.153 -9.260 27.502 1.00 89.62 175 ARG A C 1
ATOM 1378 O O . ARG A 1 175 ? -28.116 -9.866 27.767 1.00 89.62 175 ARG A O 1
ATOM 1385 N N . GLN A 1 176 ? -29.811 -9.406 26.357 1.00 90.12 176 GLN A N 1
ATOM 1386 C CA . GLN A 1 176 ? -29.421 -10.269 25.243 1.00 90.12 176 GLN A CA 1
ATOM 1387 C C . GLN A 1 176 ? -29.703 -9.540 23.922 1.00 90.12 176 GLN A C 1
ATOM 1389 O O . GLN A 1 176 ? -30.674 -9.855 23.231 1.00 90.12 176 GLN A O 1
ATOM 1394 N N . PRO A 1 177 ? -28.900 -8.516 23.588 1.00 92.44 177 PRO A N 1
ATOM 1395 C CA . PRO A 1 177 ? -29.175 -7.678 22.434 1.00 92.44 177 PRO A CA 1
ATOM 1396 C C . PRO A 1 177 ? -28.963 -8.464 21.144 1.00 92.44 177 PRO A C 1
ATOM 1398 O O . PRO A 1 177 ? -27.946 -9.137 20.974 1.00 92.44 177 PRO A O 1
ATOM 1401 N N . GLU A 1 178 ? -29.902 -8.327 20.214 1.00 93.56 178 GLU A N 1
ATOM 1402 C CA . GLU A 1 178 ? -29.800 -8.931 18.882 1.00 93.56 178 GLU A CA 1
ATOM 1403 C C . GLU A 1 178 ? -28.803 -8.155 18.017 1.00 93.56 178 GLU A C 1
ATOM 1405 O O . GLU A 1 178 ? -28.029 -8.726 17.251 1.00 93.56 178 GLU A O 1
ATOM 1410 N N . SER A 1 179 ? -28.822 -6.826 18.140 1.00 94.88 179 SER A N 1
ATOM 1411 C CA . SER A 1 179 ? -27.930 -5.937 17.406 1.00 94.88 179 SER A CA 1
ATOM 1412 C C . SER A 1 179 ? -27.765 -4.590 18.099 1.00 94.88 179 SER A C 1
ATOM 1414 O O . SER A 1 179 ? -28.630 -4.131 18.849 1.00 94.88 179 SER A O 1
ATOM 1416 N N . LEU A 1 180 ? -26.638 -3.939 17.831 1.00 95.88 180 LEU A N 1
ATOM 1417 C CA . LEU A 1 180 ? -26.338 -2.590 18.287 1.00 95.88 180 LEU A CA 1
ATOM 1418 C C . LEU A 1 180 ? -26.225 -1.680 17.065 1.00 95.88 180 LEU A C 1
ATOM 1420 O O . LEU A 1 180 ? -25.572 -2.023 16.083 1.00 95.88 180 LEU A O 1
ATOM 1424 N N . VAL A 1 181 ? -26.849 -0.510 17.130 1.00 96.75 181 VAL A N 1
ATOM 1425 C CA . VAL A 1 181 ? -26.728 0.532 16.111 1.00 96.75 181 VAL A CA 1
ATOM 1426 C C . VAL A 1 181 ? -25.713 1.549 16.602 1.00 96.75 181 VAL A C 1
ATOM 1428 O O . VAL A 1 181 ? -25.932 2.222 17.614 1.00 96.75 181 VAL A O 1
ATOM 1431 N N . ILE A 1 182 ? -24.609 1.653 15.875 1.00 96.62 182 ILE A N 1
ATOM 1432 C CA . ILE A 1 182 ? -23.570 2.655 16.090 1.00 96.62 182 ILE A CA 1
ATOM 1433 C C . ILE A 1 182 ? -23.647 3.721 15.003 1.00 96.62 182 ILE A C 1
ATOM 1435 O O . ILE A 1 182 ? -24.054 3.441 13.882 1.00 96.62 182 ILE A O 1
ATOM 1439 N N . GLU A 1 183 ? -23.229 4.935 15.318 1.00 96.62 183 GLU A N 1
ATOM 1440 C CA . GLU A 1 183 ? -23.072 6.034 14.370 1.00 96.62 183 GLU A CA 1
ATOM 1441 C C . GLU A 1 183 ? -21.600 6.418 14.306 1.00 96.62 183 GLU A C 1
ATOM 1443 O O . GLU A 1 183 ? -20.986 6.679 15.336 1.00 96.62 183 GLU A O 1
ATOM 1448 N N . LEU A 1 184 ? -21.013 6.408 13.113 1.00 95.19 184 LEU A N 1
ATOM 1449 C CA . LEU A 1 184 ? -19.617 6.797 12.921 1.00 95.19 184 LEU A CA 1
ATOM 1450 C C . LEU A 1 184 ? -19.497 8.322 12.980 1.00 95.19 184 LEU A C 1
ATOM 1452 O O . LEU A 1 184 ? -20.195 9.017 12.246 1.00 95.19 184 LEU A O 1
ATOM 1456 N N . VAL A 1 185 ? -18.579 8.835 13.799 1.00 93.88 185 VAL A N 1
ATOM 1457 C CA . VAL A 1 185 ? -18.408 10.286 14.024 1.00 93.88 185 VAL A CA 1
ATOM 1458 C C . VAL A 1 185 ? -17.940 11.012 12.758 1.00 93.88 185 VAL A C 1
ATOM 1460 O O . VAL A 1 185 ? -18.286 12.165 12.529 1.00 93.88 185 VAL A O 1
ATOM 1463 N N . GLU A 1 186 ? -17.166 10.338 11.905 1.00 90.38 186 GLU A N 1
ATOM 1464 C CA . GLU A 1 186 ? -16.574 10.943 10.706 1.00 90.38 186 GLU A CA 1
ATOM 1465 C C . GLU A 1 186 ? -17.617 11.388 9.669 1.00 90.38 186 GLU A C 1
ATOM 1467 O O . GLU A 1 186 ? -17.456 12.423 9.026 1.00 90.38 186 GLU A O 1
ATOM 1472 N N . ASN A 1 187 ? -18.681 10.605 9.485 1.00 92.38 187 ASN A N 1
ATOM 1473 C CA . ASN A 1 187 ? -19.655 10.810 8.410 1.00 92.38 187 ASN A CA 1
ATOM 1474 C C . ASN A 1 187 ? -21.116 10.710 8.865 1.00 92.38 187 ASN A C 1
ATOM 1476 O O . ASN A 1 187 ? -22.011 10.718 8.019 1.00 92.38 187 ASN A O 1
ATOM 1480 N N . ASN A 1 188 ? -21.363 10.598 10.173 1.00 92.50 188 ASN A N 1
ATOM 1481 C CA . ASN A 1 188 ? -22.685 10.394 10.773 1.00 92.50 188 ASN A CA 1
ATOM 1482 C C . ASN A 1 188 ? -23.441 9.195 10.168 1.00 92.50 188 ASN A C 1
ATOM 1484 O O . ASN A 1 188 ? -24.672 9.161 10.107 1.00 92.50 188 ASN A O 1
ATOM 1488 N N . ARG A 1 189 ? -22.708 8.191 9.664 1.00 94.62 189 ARG A N 1
ATOM 1489 C CA . ARG A 1 189 ? -23.307 6.987 9.085 1.00 94.62 189 ARG A CA 1
ATOM 1490 C C . ARG A 1 189 ? -23.661 6.014 10.195 1.00 94.62 189 ARG A C 1
ATOM 1492 O O . ARG A 1 189 ? -22.785 5.572 10.939 1.00 94.62 189 ARG A O 1
ATOM 1499 N N . GLN A 1 190 ? -24.924 5.605 10.236 1.00 95.69 190 GLN A N 1
ATOM 1500 C CA . GLN A 1 190 ? -25.365 4.538 11.122 1.00 95.69 190 GLN A CA 1
ATOM 1501 C C . GLN A 1 190 ? -25.042 3.161 10.541 1.00 95.69 190 GLN A C 1
ATOM 1503 O O . GLN A 1 190 ? -25.274 2.888 9.363 1.00 95.69 190 GLN A O 1
ATOM 1508 N N . VAL A 1 191 ? -24.503 2.291 11.385 1.00 95.38 191 VAL A N 1
ATOM 1509 C CA . VAL A 1 191 ? -24.134 0.915 11.067 1.00 95.38 191 VAL A CA 1
ATOM 1510 C C . VAL A 1 191 ? -24.693 0.012 12.155 1.00 95.38 191 VAL A C 1
ATOM 1512 O O . VAL A 1 191 ? -24.621 0.324 13.341 1.00 95.38 191 VAL A O 1
ATOM 1515 N N . THR A 1 192 ? -25.256 -1.120 11.748 1.00 96.50 192 THR A N 1
ATOM 1516 C CA . THR A 1 192 ? -25.707 -2.153 12.681 1.00 96.50 192 THR A CA 1
ATOM 1517 C C . THR A 1 192 ? -24.607 -3.194 12.834 1.00 96.50 192 THR A C 1
ATOM 1519 O O . THR A 1 192 ? -24.104 -3.698 11.833 1.00 96.50 192 THR A O 1
ATOM 1522 N N . ILE A 1 193 ? -24.240 -3.499 14.075 1.00 96.06 193 ILE A N 1
ATOM 1523 C CA . ILE A 1 193 ? -23.272 -4.539 14.427 1.00 96.06 193 ILE A CA 1
ATOM 1524 C C . ILE A 1 193 ? -23.945 -5.608 15.287 1.00 96.06 193 ILE A C 1
ATOM 1526 O O . ILE A 1 193 ? -24.868 -5.320 16.054 1.00 96.06 193 ILE A O 1
ATOM 1530 N N . THR A 1 194 ? -23.464 -6.839 15.179 1.00 94.69 194 THR A N 1
ATOM 1531 C CA . THR A 1 194 ? -23.891 -7.972 16.012 1.00 94.69 194 THR A CA 1
ATOM 1532 C C . THR A 1 194 ? -22.668 -8.621 16.663 1.00 94.69 194 THR A C 1
ATOM 1534 O O . THR A 1 194 ? -21.538 -8.177 16.454 1.00 94.69 194 THR A O 1
ATOM 1537 N N . ALA A 1 195 ? -22.875 -9.654 17.485 1.00 90.38 195 ALA A N 1
ATOM 1538 C CA . ALA A 1 195 ? -21.766 -10.421 18.061 1.00 90.38 195 ALA A CA 1
ATOM 1539 C C . ALA A 1 195 ? -20.906 -11.105 16.980 1.00 90.38 195 ALA A C 1
ATOM 1541 O O . ALA A 1 195 ? -19.686 -11.158 17.115 1.00 90.38 195 ALA A O 1
ATOM 1542 N N . ASP A 1 196 ? -21.537 -11.562 15.895 1.00 92.88 196 ASP A N 1
ATOM 1543 C CA . ASP A 1 196 ? -20.867 -12.282 14.805 1.00 92.88 196 ASP A CA 1
ATOM 1544 C C . ASP A 1 196 ? -20.431 -11.363 13.657 1.00 92.88 196 ASP A C 1
ATOM 1546 O O . ASP A 1 196 ? -19.528 -11.701 12.893 1.00 92.88 196 ASP A O 1
ATOM 1550 N N . GLN A 1 197 ? -21.057 -10.190 13.531 1.00 94.94 197 GLN A N 1
ATOM 1551 C CA . GLN A 1 197 ? -20.790 -9.230 12.466 1.00 94.94 197 GLN A CA 1
ATOM 1552 C C . GLN A 1 197 ? -20.305 -7.899 13.058 1.00 94.94 197 GLN A C 1
ATOM 1554 O O . GLN A 1 197 ? -21.111 -6.985 13.284 1.00 94.94 197 GLN A O 1
ATOM 1559 N N . PRO A 1 198 ? -18.992 -7.768 13.330 1.00 95.50 198 PRO A N 1
ATOM 1560 C CA . PRO A 1 198 ? -18.414 -6.491 13.710 1.00 95.50 198 PRO A CA 1
ATOM 1561 C C . PRO A 1 198 ? -18.435 -5.518 12.529 1.00 95.50 198 PRO A C 1
ATOM 1563 O O . PRO A 1 198 ? -18.485 -5.909 11.360 1.00 95.50 198 PRO A O 1
ATOM 1566 N N . PHE A 1 199 ? -18.347 -4.227 12.833 1.00 95.31 199 PHE A N 1
ATOM 1567 C CA . PHE A 1 199 ? -18.055 -3.237 11.805 1.00 95.31 199 PHE A CA 1
ATOM 1568 C C . PHE A 1 199 ? -16.573 -3.319 11.446 1.00 95.31 199 PHE A C 1
ATOM 1570 O O . PHE A 1 199 ? -15.737 -3.287 12.349 1.00 95.31 199 PHE A O 1
ATOM 1577 N N . GLU A 1 200 ? -16.254 -3.376 10.153 1.00 95.31 200 GLU A N 1
ATOM 1578 C CA . GLU A 1 200 ? -14.883 -3.348 9.644 1.00 95.31 200 GLU A CA 1
ATOM 1579 C C . GLU A 1 200 ? -14.788 -2.427 8.425 1.00 95.31 200 GLU A C 1
ATOM 1581 O O . GLU A 1 200 ? -15.609 -2.494 7.506 1.00 95.31 200 GLU A O 1
ATOM 1586 N N . GLN A 1 201 ? -13.766 -1.574 8.401 1.00 94.19 201 GLN A N 1
ATOM 1587 C CA . GLN A 1 201 ? -13.407 -0.784 7.226 1.00 94.19 201 GLN A CA 1
ATOM 1588 C C . GLN A 1 201 ? -11.891 -0.698 7.075 1.00 94.19 201 GLN A C 1
ATOM 1590 O O . GLN A 1 201 ? -11.160 -0.704 8.065 1.00 94.19 201 GLN A O 1
ATOM 1595 N N . ILE A 1 202 ? -11.415 -0.599 5.836 1.00 95.00 202 ILE A N 1
ATOM 1596 C CA . ILE A 1 202 ? -9.992 -0.387 5.560 1.00 95.00 202 ILE A CA 1
ATOM 1597 C C . ILE A 1 202 ? -9.674 1.084 5.833 1.00 95.00 202 ILE A C 1
ATOM 1599 O O . ILE A 1 202 ? -10.198 1.966 5.159 1.00 95.00 202 ILE A O 1
ATOM 1603 N N . ALA A 1 203 ? -8.803 1.331 6.808 1.00 92.75 203 ALA A N 1
ATOM 1604 C CA . ALA A 1 203 ? -8.337 2.664 7.183 1.00 92.75 203 ALA A CA 1
ATOM 1605 C C . ALA A 1 203 ? -7.005 3.030 6.511 1.00 92.75 203 ALA A C 1
ATOM 1607 O O . ALA A 1 203 ? -6.635 4.198 6.423 1.00 92.75 203 ALA A O 1
ATOM 1608 N N . GLY A 1 204 ? -6.262 2.030 6.036 1.00 94.12 204 GLY A N 1
ATOM 1609 C CA . GLY A 1 204 ? -5.005 2.236 5.333 1.00 94.12 204 GLY A CA 1
ATOM 1610 C C . GLY A 1 204 ? -4.306 0.925 5.018 1.00 94.12 204 GLY A C 1
ATOM 1611 O O . GLY A 1 204 ? -4.892 -0.152 5.108 1.00 94.12 204 GLY A O 1
ATOM 1612 N N . TYR A 1 205 ? -3.028 1.020 4.673 1.00 96.19 205 TYR A N 1
ATOM 1613 C CA . TYR A 1 205 ? -2.206 -0.127 4.311 1.00 96.19 205 TYR A CA 1
ATOM 1614 C C . TYR A 1 205 ? -0.835 -0.035 4.976 1.00 96.19 205 TYR A C 1
ATOM 1616 O O . TYR A 1 205 ? -0.326 1.049 5.266 1.00 96.19 205 TYR A O 1
ATOM 1624 N N . SER A 1 206 ? -0.229 -1.194 5.197 1.00 96.06 206 SER A N 1
ATOM 1625 C CA . SER A 1 206 ? 1.187 -1.328 5.529 1.00 96.06 206 SER A CA 1
ATOM 1626 C C . SER A 1 206 ? 1.879 -2.183 4.480 1.00 96.06 206 SER A C 1
ATOM 1628 O O . SER A 1 206 ? 1.259 -3.075 3.901 1.00 96.06 206 SER A O 1
ATOM 1630 N N . ALA A 1 207 ? 3.154 -1.910 4.233 1.00 96.88 207 ALA A N 1
ATOM 1631 C CA . ALA A 1 207 ? 3.942 -2.601 3.229 1.00 96.88 207 ALA A CA 1
ATOM 1632 C C . ALA A 1 207 ? 5.165 -3.274 3.852 1.00 96.88 207 ALA A C 1
ATOM 1634 O O . ALA A 1 207 ? 5.897 -2.678 4.643 1.00 96.88 207 ALA A O 1
ATOM 1635 N N . ASP A 1 208 ? 5.410 -4.511 3.447 1.00 96.50 208 ASP A N 1
ATOM 1636 C CA . ASP A 1 208 ? 6.678 -5.191 3.648 1.00 96.50 208 ASP A CA 1
ATOM 1637 C C . ASP A 1 208 ? 7.515 -4.992 2.386 1.00 96.50 208 ASP A C 1
ATOM 1639 O O . ASP A 1 208 ? 7.113 -5.395 1.291 1.00 96.50 208 ASP A O 1
ATOM 1643 N N . LEU A 1 209 ? 8.671 -4.348 2.530 1.00 95.81 209 LEU A N 1
ATOM 1644 C CA . LEU A 1 209 ? 9.570 -4.052 1.417 1.00 95.81 209 LEU A CA 1
ATOM 1645 C C . LEU A 1 209 ? 10.872 -4.835 1.568 1.00 95.81 209 LEU A C 1
ATOM 1647 O O . LEU A 1 209 ? 11.372 -5.037 2.678 1.00 95.81 209 LEU A O 1
ATOM 1651 N N . TYR A 1 210 ? 11.446 -5.233 0.441 1.00 95.00 210 TYR A N 1
ATOM 1652 C CA . TYR A 1 210 ? 12.721 -5.932 0.373 1.00 95.00 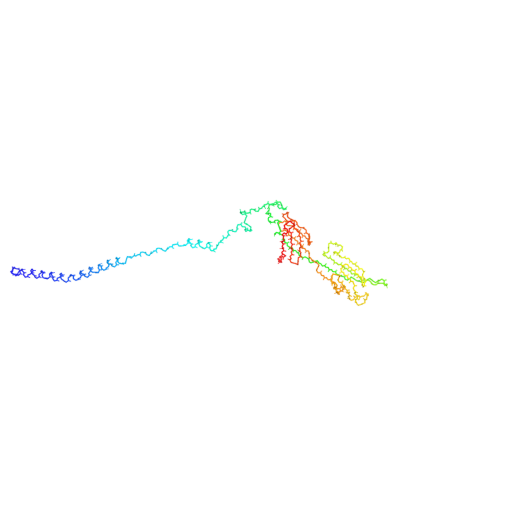210 TYR A CA 1
ATOM 1653 C C . TYR A 1 210 ? 13.639 -5.255 -0.628 1.00 95.00 210 TYR A C 1
ATOM 1655 O O . TYR A 1 210 ? 13.224 -4.927 -1.734 1.00 95.00 210 TYR A O 1
ATOM 1663 N N . HIS A 1 211 ? 14.893 -5.047 -0.247 1.00 93.31 211 HIS A N 1
ATOM 1664 C CA . HIS A 1 211 ? 15.901 -4.509 -1.145 1.00 93.31 211 HIS A CA 1
ATOM 1665 C C . HIS A 1 211 ? 16.831 -5.626 -1.614 1.00 93.31 211 HIS A C 1
ATOM 1667 O O . HIS A 1 211 ? 17.627 -6.141 -0.826 1.00 93.31 211 HIS A O 1
ATOM 1673 N N . ALA A 1 212 ? 16.735 -5.991 -2.894 1.00 89.94 212 ALA A N 1
ATOM 1674 C CA . ALA A 1 212 ? 17.365 -7.190 -3.442 1.00 89.94 212 ALA A CA 1
ATOM 1675 C C . ALA A 1 212 ? 18.901 -7.157 -3.360 1.00 89.94 212 ALA A C 1
ATOM 1677 O O . ALA A 1 212 ? 19.514 -8.121 -2.903 1.00 89.94 212 ALA A O 1
ATOM 1678 N N . ALA A 1 213 ? 19.531 -6.032 -3.713 1.00 87.50 213 ALA A N 1
ATOM 1679 C CA . ALA A 1 213 ? 20.993 -5.928 -3.749 1.00 87.50 213 ALA A CA 1
ATOM 1680 C C . ALA A 1 213 ? 21.651 -5.915 -2.358 1.00 87.50 213 ALA A C 1
ATOM 1682 O O . ALA A 1 213 ? 22.750 -6.432 -2.180 1.00 87.50 213 ALA A O 1
ATOM 1683 N N . THR A 1 214 ? 20.973 -5.357 -1.349 1.00 87.25 214 THR A N 1
ATOM 1684 C CA . THR A 1 214 ? 21.485 -5.299 0.039 1.00 87.25 214 THR A CA 1
ATOM 1685 C C . THR A 1 214 ? 20.920 -6.397 0.926 1.00 87.25 214 THR A C 1
ATOM 1687 O O . THR A 1 214 ? 21.274 -6.475 2.101 1.00 87.25 214 THR A O 1
ATOM 1690 N N . LYS A 1 215 ? 20.002 -7.211 0.389 1.00 89.62 215 LYS A N 1
ATOM 1691 C CA . LYS A 1 215 ? 19.236 -8.235 1.107 1.00 89.62 215 LYS A CA 1
ATOM 1692 C C . LYS A 1 215 ? 18.554 -7.701 2.371 1.00 89.62 215 LYS A C 1
ATOM 1694 O O . LYS A 1 215 ? 18.370 -8.432 3.346 1.00 89.62 215 LYS A O 1
ATOM 1699 N N . ARG A 1 216 ? 18.182 -6.418 2.378 1.00 90.75 216 ARG A N 1
ATOM 1700 C CA . ARG A 1 216 ? 17.621 -5.750 3.555 1.00 90.75 216 ARG A CA 1
ATOM 1701 C C . ARG A 1 216 ? 16.100 -5.805 3.547 1.00 90.75 216 ARG A C 1
ATOM 1703 O O . ARG A 1 216 ? 15.461 -5.420 2.573 1.00 90.75 216 ARG A O 1
ATOM 1710 N N . ASN A 1 217 ? 15.539 -6.222 4.679 1.00 94.12 217 ASN A N 1
ATOM 1711 C CA . ASN A 1 217 ? 14.101 -6.232 4.920 1.00 94.12 217 ASN A CA 1
ATOM 1712 C C . ASN A 1 217 ? 13.645 -4.933 5.593 1.00 94.12 217 ASN A C 1
ATOM 1714 O O . ASN A 1 217 ? 14.272 -4.444 6.537 1.00 94.12 217 ASN A O 1
ATOM 1718 N N . TYR A 1 218 ? 12.499 -4.427 5.156 1.00 95.75 218 TYR A N 1
ATOM 1719 C CA . TYR A 1 218 ? 11.797 -3.296 5.747 1.00 95.75 218 TYR A CA 1
ATOM 1720 C C . TYR A 1 218 ? 10.348 -3.723 6.027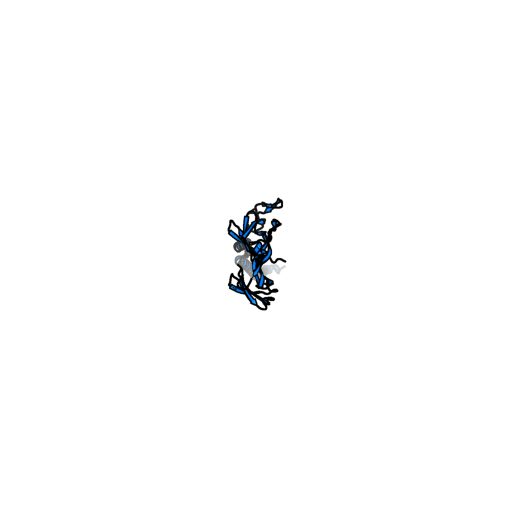 1.00 95.75 218 TYR A C 1
ATOM 17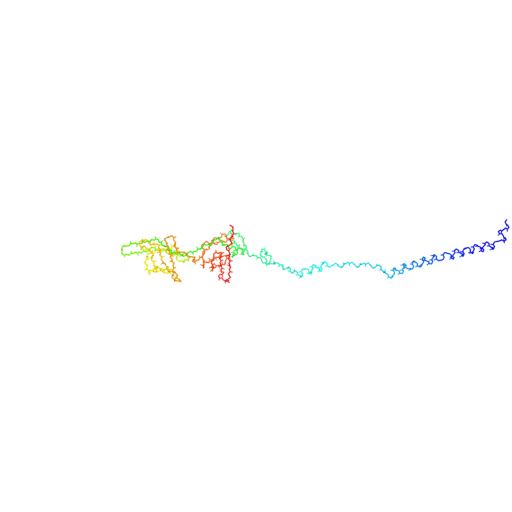22 O O . TYR A 1 218 ? 9.461 -3.459 5.217 1.00 95.75 218 TYR A O 1
ATOM 1730 N N . PRO A 1 219 ? 10.104 -4.419 7.150 1.00 95.81 219 PRO A N 1
ATOM 1731 C CA . PRO A 1 219 ? 8.785 -4.952 7.460 1.00 95.81 219 PRO A CA 1
ATOM 1732 C C . PRO A 1 219 ? 7.851 -3.877 8.023 1.00 95.81 219 PRO A C 1
ATOM 1734 O O . PRO A 1 219 ? 8.295 -2.977 8.742 1.00 95.81 219 PRO A O 1
ATOM 1737 N N . ARG A 1 220 ? 6.550 -4.043 7.772 1.00 94.56 220 ARG A N 1
ATOM 1738 C CA . ARG A 1 220 ? 5.430 -3.278 8.342 1.00 94.56 220 ARG A CA 1
ATOM 1739 C C . ARG A 1 220 ? 5.601 -1.767 8.216 1.00 94.56 220 ARG A C 1
ATOM 1741 O O . ARG A 1 220 ? 5.265 -1.026 9.141 1.00 94.56 220 ARG A O 1
ATOM 1748 N N . ARG A 1 221 ? 6.131 -1.323 7.078 1.00 95.88 221 ARG A N 1
ATOM 1749 C CA . ARG A 1 221 ? 6.308 0.092 6.777 1.00 95.88 221 ARG A CA 1
ATOM 1750 C C . ARG A 1 221 ? 4.976 0.764 6.525 1.00 95.88 221 ARG A C 1
ATOM 1752 O O . ARG A 1 221 ? 4.069 0.169 5.943 1.00 95.88 221 ARG A O 1
ATOM 1759 N N . ARG A 1 222 ? 4.862 2.000 6.992 1.00 94.62 222 ARG A N 1
ATOM 1760 C CA . ARG A 1 222 ? 3.658 2.822 6.881 1.00 94.62 222 ARG A CA 1
ATOM 1761 C C . ARG A 1 222 ? 3.944 4.089 6.093 1.00 94.62 222 ARG A C 1
ATOM 1763 O O . ARG A 1 222 ? 5.093 4.418 5.809 1.00 94.62 222 ARG A O 1
ATOM 1770 N N . VAL A 1 223 ? 2.873 4.786 5.734 1.00 95.38 223 VAL A N 1
ATOM 1771 C CA . VAL A 1 223 ? 2.972 6.163 5.248 1.00 95.38 223 VAL A CA 1
ATOM 1772 C C . VAL A 1 223 ? 3.769 6.988 6.265 1.00 95.38 223 VAL A C 1
ATOM 1774 O O . VAL A 1 223 ? 3.692 6.745 7.466 1.00 95.38 223 VAL A O 1
ATOM 1777 N N . ASP A 1 224 ? 4.579 7.905 5.750 1.00 94.69 224 ASP A N 1
ATOM 1778 C CA . ASP A 1 224 ? 5.541 8.753 6.452 1.00 94.69 224 ASP A CA 1
ATOM 1779 C C . ASP A 1 224 ? 6.827 8.087 6.967 1.00 94.69 224 ASP A C 1
ATOM 1781 O O . ASP A 1 224 ? 7.771 8.807 7.309 1.00 94.69 224 ASP A O 1
ATOM 1785 N N . ASP A 1 225 ? 6.946 6.755 6.922 1.00 95.12 225 ASP A N 1
ATOM 1786 C CA . ASP A 1 225 ? 8.209 6.085 7.242 1.00 95.12 225 ASP A CA 1
ATOM 1787 C C . ASP A 1 225 ? 9.319 6.467 6.255 1.00 95.12 225 ASP A C 1
ATOM 1789 O O . ASP A 1 225 ? 9.101 6.611 5.047 1.00 95.12 225 ASP A O 1
ATOM 1793 N N . GLN A 1 226 ? 10.546 6.558 6.771 1.00 95.56 226 GLN A N 1
ATOM 1794 C CA . GLN A 1 226 ? 11.739 6.830 5.976 1.00 95.56 226 GLN A CA 1
ATOM 1795 C C . GLN A 1 226 ? 12.585 5.573 5.755 1.00 95.56 226 GLN A C 1
ATOM 1797 O O . GLN A 1 226 ? 12.793 4.757 6.659 1.00 95.56 226 GLN A O 1
ATOM 1802 N N . LEU A 1 227 ? 13.122 5.449 4.545 1.00 94.44 227 LEU A N 1
ATOM 1803 C CA . LEU A 1 227 ? 14.038 4.405 4.111 1.00 94.44 227 LEU A CA 1
ATOM 1804 C C . LEU A 1 227 ? 15.327 5.056 3.616 1.00 94.44 227 LEU A C 1
ATOM 1806 O O . LEU A 1 227 ? 15.288 6.039 2.884 1.00 94.44 227 LEU A O 1
ATOM 1810 N N . ASN A 1 228 ? 16.468 4.481 3.981 1.00 91.81 228 ASN A N 1
ATOM 1811 C CA . ASN A 1 228 ? 17.753 4.855 3.398 1.00 91.81 228 ASN A CA 1
ATOM 1812 C C . ASN A 1 228 ? 18.127 3.818 2.332 1.00 91.81 228 ASN A C 1
ATOM 1814 O O . ASN A 1 228 ? 18.228 2.627 2.659 1.00 91.81 228 ASN A O 1
ATOM 1818 N N . LEU A 1 229 ? 18.275 4.280 1.089 1.00 89.69 229 LEU A N 1
ATOM 1819 C CA . LEU A 1 229 ? 18.570 3.496 -0.111 1.00 89.69 229 LEU A CA 1
ATOM 1820 C C . LEU A 1 229 ? 19.709 4.199 -0.855 1.00 89.69 229 LEU A C 1
ATOM 1822 O O . LEU A 1 229 ? 19.569 5.356 -1.238 1.00 89.69 229 LEU A O 1
ATOM 1826 N N . GLY A 1 230 ? 20.853 3.534 -1.018 1.00 82.88 230 GLY A N 1
ATOM 1827 C CA . GLY A 1 230 ? 21.979 4.089 -1.779 1.00 82.88 230 GLY A CA 1
ATOM 1828 C C . GLY A 1 230 ? 22.557 5.393 -1.229 1.00 82.88 230 GLY A C 1
ATOM 1829 O O . GLY A 1 230 ? 23.143 6.157 -1.982 1.00 82.88 230 GLY A O 1
ATOM 1830 N N . GLY A 1 231 ? 22.391 5.666 0.070 1.00 83.88 231 GLY A N 1
ATOM 1831 C CA . GLY A 1 231 ? 22.823 6.923 0.689 1.00 83.88 231 GLY A CA 1
ATOM 1832 C C . GLY A 1 231 ? 21.810 8.064 0.560 1.00 83.88 231 GLY A C 1
ATOM 1833 O O . GLY A 1 231 ? 22.026 9.128 1.137 1.00 83.88 231 GLY A O 1
ATOM 1834 N N . GLU A 1 232 ? 20.690 7.840 -0.124 1.00 89.56 232 GLU A N 1
ATOM 1835 C CA . GLU A 1 232 ? 19.575 8.774 -0.209 1.00 89.56 232 GLU A CA 1
ATOM 1836 C C . GLU A 1 232 ? 18.444 8.377 0.746 1.00 89.56 232 GLU A C 1
ATOM 1838 O O . GLU A 1 232 ? 18.194 7.197 1.012 1.00 89.56 232 GLU A O 1
ATOM 1843 N N . VAL A 1 233 ? 17.722 9.380 1.247 1.00 94.06 233 VAL A N 1
ATOM 1844 C CA . VAL A 1 233 ? 16.563 9.176 2.119 1.00 94.06 233 VAL A CA 1
ATOM 1845 C C . VAL A 1 233 ? 15.284 9.304 1.303 1.00 94.06 233 VAL A C 1
ATOM 1847 O O . VAL A 1 233 ? 15.020 10.332 0.677 1.00 94.06 233 VAL A O 1
ATOM 1850 N N . TYR A 1 234 ? 14.471 8.257 1.352 1.00 96.19 234 TYR A N 1
ATOM 1851 C CA . TYR A 1 234 ? 13.154 8.186 0.742 1.00 96.19 234 TYR A CA 1
ATOM 1852 C C . TYR A 1 234 ? 12.085 8.143 1.824 1.00 96.19 234 TYR A C 1
ATOM 1854 O O . TYR A 1 234 ? 12.217 7.407 2.798 1.00 96.19 234 TYR A O 1
ATOM 1862 N N . LYS A 1 235 ? 11.008 8.897 1.642 1.00 97.38 235 LYS A N 1
ATOM 1863 C CA . LYS A 1 235 ? 9.819 8.881 2.490 1.00 97.38 235 LYS A CA 1
ATOM 1864 C C . LYS A 1 235 ? 8.694 8.144 1.773 1.00 97.38 235 LYS A C 1
ATOM 1866 O O . LYS A 1 235 ? 8.455 8.386 0.591 1.00 97.38 235 LYS A O 1
ATOM 1871 N N . ILE A 1 236 ? 7.982 7.267 2.471 1.00 97.06 236 ILE A N 1
ATOM 1872 C CA . ILE A 1 236 ? 6.774 6.640 1.930 1.00 97.06 236 ILE A CA 1
ATOM 1873 C C . ILE A 1 236 ? 5.645 7.667 1.976 1.00 97.06 236 ILE A C 1
ATOM 1875 O O . ILE A 1 236 ? 5.232 8.096 3.047 1.00 97.06 236 ILE A O 1
ATOM 1879 N N . VAL A 1 237 ? 5.145 8.068 0.812 1.00 97.38 237 VAL A N 1
ATOM 1880 C CA . VAL A 1 237 ? 4.073 9.074 0.696 1.00 97.38 237 VAL A CA 1
ATOM 1881 C C . VAL A 1 237 ? 2.703 8.441 0.507 1.00 97.38 237 VAL A C 1
ATOM 1883 O O . VAL A 1 237 ? 1.704 9.026 0.908 1.00 97.38 237 VAL A O 1
ATOM 1886 N N . ALA A 1 238 ? 2.639 7.249 -0.085 1.00 96.69 238 ALA A N 1
ATOM 1887 C CA . ALA A 1 238 ? 1.386 6.529 -0.252 1.00 96.69 238 ALA A CA 1
ATOM 1888 C C . ALA A 1 238 ? 1.615 5.018 -0.277 1.00 96.69 238 ALA A C 1
ATOM 1890 O O . ALA A 1 238 ? 2.598 4.533 -0.842 1.00 96.69 238 ALA A O 1
ATOM 1891 N N . ILE A 1 239 ? 0.667 4.285 0.303 1.00 97.06 239 ILE A N 1
ATOM 1892 C CA . ILE A 1 239 ? 0.541 2.835 0.164 1.00 97.06 239 ILE A CA 1
ATOM 1893 C C . ILE A 1 239 ? -0.887 2.569 -0.304 1.00 97.06 239 ILE A C 1
ATOM 1895 O O . ILE A 1 239 ? -1.848 2.925 0.378 1.00 97.06 239 ILE A O 1
ATOM 1899 N N . GLN A 1 240 ? -1.009 1.984 -1.487 1.00 95.56 240 GLN A N 1
ATOM 1900 C CA . GLN A 1 240 ? -2.262 1.527 -2.080 1.00 95.56 240 GLN A CA 1
ATOM 1901 C C . GLN A 1 240 ? -2.354 0.003 -1.942 1.00 95.56 240 GLN A C 1
ATOM 1903 O O . GLN A 1 240 ? -1.437 -0.627 -1.423 1.00 95.56 240 GLN A O 1
ATOM 1908 N N . ALA A 1 241 ? -3.451 -0.605 -2.395 1.00 94.00 241 ALA A N 1
ATOM 1909 C CA . ALA A 1 241 ? -3.643 -2.054 -2.292 1.00 94.00 241 ALA A CA 1
ATOM 1910 C C . ALA A 1 241 ? -2.586 -2.864 -3.072 1.00 94.00 241 ALA A C 1
ATOM 1912 O O . ALA A 1 241 ? -2.255 -3.989 -2.694 1.00 94.00 241 ALA A O 1
ATOM 1913 N N . ASP A 1 242 ? -2.049 -2.285 -4.144 1.00 94.75 242 ASP A N 1
ATOM 1914 C CA . ASP A 1 242 ? -1.157 -2.918 -5.112 1.00 94.75 242 ASP A CA 1
ATOM 1915 C C . ASP A 1 242 ? 0.147 -2.146 -5.341 1.00 94.75 242 ASP A C 1
ATOM 1917 O O . ASP A 1 242 ? 0.998 -2.623 -6.081 1.00 94.75 242 ASP A O 1
ATOM 1921 N N . ALA A 1 243 ? 0.354 -0.993 -4.705 1.00 95.56 243 ALA A N 1
ATOM 1922 C CA . ALA A 1 243 ? 1.504 -0.144 -4.991 1.00 95.56 243 ALA A CA 1
ATOM 1923 C C . ALA A 1 243 ? 2.018 0.607 -3.763 1.00 95.56 243 ALA A C 1
ATOM 1925 O O . ALA A 1 243 ? 1.273 0.933 -2.838 1.00 95.56 243 ALA A O 1
ATOM 1926 N N . VAL A 1 244 ? 3.307 0.941 -3.793 1.00 97.06 244 VAL A N 1
ATOM 1927 C CA . VAL A 1 244 ? 3.955 1.803 -2.800 1.00 97.06 244 VAL A CA 1
ATOM 1928 C C . VAL A 1 244 ? 4.645 2.951 -3.518 1.00 97.06 244 VAL A C 1
ATOM 1930 O O . VAL A 1 244 ? 5.474 2.731 -4.401 1.00 97.06 244 VAL A O 1
ATOM 1933 N N . THR A 1 245 ? 4.329 4.183 -3.129 1.00 97.38 245 THR A N 1
ATOM 1934 C CA . THR A 1 245 ? 4.968 5.384 -3.669 1.00 97.38 245 THR A CA 1
ATOM 1935 C C . THR A 1 245 ? 5.940 5.954 -2.652 1.00 97.38 245 THR A C 1
ATOM 1937 O O . THR A 1 245 ? 5.578 6.253 -1.511 1.00 97.38 245 THR A O 1
ATOM 1940 N N . LEU A 1 246 ? 7.178 6.138 -3.098 1.00 96.94 246 LEU A N 1
ATOM 1941 C CA . LEU A 1 246 ? 8.248 6.746 -2.330 1.00 96.94 246 LEU A CA 1
ATOM 1942 C C . LEU A 1 246 ? 8.653 8.074 -2.961 1.00 96.94 246 LEU A C 1
ATOM 1944 O O . LEU A 1 246 ? 8.679 8.213 -4.183 1.00 96.94 246 LEU A O 1
ATOM 1948 N N . GLU A 1 247 ? 9.001 9.035 -2.121 1.00 96.81 247 GLU A N 1
ATOM 1949 C CA . GLU A 1 247 ? 9.495 10.349 -2.511 1.00 96.81 247 GLU A CA 1
ATOM 1950 C C . GLU A 1 247 ? 10.897 10.539 -1.940 1.00 96.81 247 GLU A C 1
ATOM 1952 O O . GLU A 1 247 ? 11.119 10.333 -0.747 1.00 96.81 247 GLU A O 1
ATOM 1957 N N . ASN A 1 248 ? 11.859 10.910 -2.781 1.00 96.06 248 ASN A N 1
ATOM 1958 C CA . ASN A 1 248 ? 13.184 11.292 -2.301 1.00 96.06 248 ASN A CA 1
ATOM 1959 C C . ASN A 1 248 ? 13.082 12.634 -1.556 1.00 96.06 248 ASN A C 1
ATOM 1961 O O . ASN A 1 248 ? 12.587 13.614 -2.112 1.00 96.06 248 ASN A O 1
ATOM 1965 N N . VAL A 1 249 ? 13.576 12.690 -0.318 1.00 94.62 249 VAL A N 1
ATOM 1966 C CA . VAL A 1 249 ? 13.415 13.853 0.576 1.00 94.62 249 VAL A CA 1
ATOM 1967 C C . VAL A 1 249 ? 14.128 15.110 0.055 1.00 94.62 249 VAL A C 1
ATOM 1969 O O . VAL A 1 249 ? 13.699 16.221 0.352 1.00 94.62 249 VAL A O 1
ATOM 1972 N N . HIS A 1 250 ? 15.196 14.961 -0.733 1.00 92.06 250 HIS A N 1
ATOM 1973 C CA . HIS A 1 250 ? 15.976 16.087 -1.256 1.00 92.06 250 HIS A CA 1
ATOM 1974 C C . HIS A 1 250 ? 15.530 16.532 -2.649 1.00 92.06 250 HIS A C 1
ATOM 1976 O O . HIS A 1 250 ? 15.495 17.728 -2.928 1.00 92.06 250 HIS A O 1
ATOM 1982 N N . THR A 1 251 ? 15.205 15.587 -3.532 1.00 93.38 251 THR A N 1
ATOM 1983 C CA . THR A 1 251 ? 14.862 15.893 -4.933 1.00 93.38 251 THR A CA 1
ATOM 1984 C C . THR A 1 251 ? 13.357 15.995 -5.172 1.00 93.38 251 THR A C 1
ATOM 1986 O O . THR A 1 251 ? 12.947 16.420 -6.250 1.00 93.38 251 THR A O 1
ATOM 1989 N N . LEU A 1 252 ? 12.532 15.579 -4.201 1.00 93.50 252 LEU A N 1
ATOM 1990 C CA . LEU A 1 252 ? 11.068 15.470 -4.288 1.00 93.50 252 LEU A CA 1
ATOM 1991 C C . LEU A 1 252 ? 10.583 14.566 -5.434 1.00 93.50 252 LEU A C 1
ATOM 1993 O O . LEU A 1 252 ? 9.401 14.545 -5.784 1.00 93.50 252 LEU A O 1
ATOM 1997 N N . LYS A 1 253 ? 11.492 13.790 -6.036 1.00 94.56 253 LYS A N 1
ATOM 1998 C CA . LYS A 1 253 ? 11.163 12.860 -7.108 1.00 94.56 253 LYS A CA 1
ATOM 1999 C C . LYS A 1 253 ? 10.384 11.687 -6.530 1.00 94.56 253 LYS A C 1
ATOM 2001 O O . LYS A 1 253 ? 10.852 11.008 -5.614 1.00 94.56 253 LYS A O 1
ATOM 2006 N N . ARG A 1 254 ? 9.217 11.424 -7.117 1.00 95.75 254 ARG A N 1
ATOM 2007 C CA . ARG A 1 254 ? 8.350 10.303 -6.753 1.00 95.75 254 ARG A CA 1
ATOM 2008 C C . ARG A 1 254 ? 8.613 9.098 -7.633 1.00 95.75 254 ARG A C 1
ATOM 2010 O O . ARG A 1 254 ? 8.752 9.223 -8.847 1.00 95.75 254 ARG A O 1
ATOM 2017 N N . THR A 1 255 ? 8.635 7.935 -7.005 1.00 94.19 255 THR A N 1
ATOM 2018 C CA . THR A 1 255 ? 8.761 6.643 -7.670 1.00 94.19 255 THR A CA 1
ATOM 2019 C C . THR A 1 255 ? 7.711 5.711 -7.089 1.00 94.19 255 THR A C 1
ATOM 2021 O O . THR A 1 255 ? 7.649 5.523 -5.875 1.00 94.19 255 THR A O 1
ATOM 2024 N N . THR A 1 256 ? 6.878 5.143 -7.954 1.00 95.88 256 THR A N 1
ATOM 2025 C CA . THR A 1 256 ? 5.864 4.162 -7.562 1.00 95.88 256 THR A CA 1
ATOM 2026 C C . THR A 1 256 ? 6.353 2.776 -7.930 1.00 95.88 256 THR A C 1
ATOM 2028 O O . THR A 1 256 ? 6.655 2.507 -9.091 1.00 95.88 256 THR A O 1
ATOM 2031 N N . ILE A 1 257 ? 6.415 1.904 -6.933 1.00 94.31 257 ILE A N 1
ATOM 2032 C CA . ILE A 1 257 ? 6.778 0.505 -7.087 1.00 94.31 257 ILE A CA 1
ATOM 2033 C C . ILE A 1 257 ? 5.487 -0.290 -7.014 1.00 94.31 257 ILE A C 1
ATOM 2035 O O . ILE A 1 257 ? 4.806 -0.306 -5.987 1.00 94.31 257 ILE A O 1
ATOM 2039 N N . GLN A 1 258 ? 5.152 -0.928 -8.126 1.00 94.19 258 GLN A N 1
ATOM 2040 C CA . GLN A 1 258 ? 4.028 -1.844 -8.177 1.00 94.19 258 GLN A CA 1
ATOM 2041 C C . GLN A 1 258 ? 4.398 -3.118 -7.422 1.00 94.19 258 GLN A C 1
ATOM 2043 O O . GLN A 1 258 ? 5.509 -3.644 -7.554 1.00 94.19 258 GLN A O 1
ATOM 2048 N N . ARG A 1 259 ? 3.454 -3.639 -6.644 1.00 89.81 259 ARG A N 1
ATOM 2049 C CA . ARG A 1 259 ? 3.492 -5.017 -6.185 1.00 89.81 259 ARG A CA 1
ATOM 2050 C C . ARG A 1 259 ? 3.339 -5.866 -7.430 1.00 89.81 259 ARG A C 1
ATOM 2052 O O . ARG A 1 259 ? 2.237 -6.098 -7.918 1.00 89.81 259 ARG A O 1
ATOM 2059 N N . ASN A 1 260 ? 4.464 -6.336 -7.950 1.00 77.88 260 ASN A N 1
ATOM 2060 C CA . ASN A 1 260 ? 4.439 -7.377 -8.953 1.00 77.88 260 ASN A CA 1
ATOM 2061 C C . ASN A 1 260 ? 3.734 -8.572 -8.310 1.00 77.88 260 ASN A C 1
ATOM 2063 O O . ASN A 1 260 ? 4.282 -9.212 -7.413 1.00 77.88 260 ASN A O 1
ATOM 2067 N N . ALA A 1 261 ? 2.499 -8.839 -8.735 1.00 50.81 261 ALA A N 1
ATOM 2068 C CA . ALA A 1 261 ? 1.800 -10.082 -8.451 1.00 50.81 261 ALA A CA 1
ATOM 2069 C C . ALA A 1 261 ? 2.530 -11.202 -9.210 1.00 50.81 261 ALA A C 1
ATOM 2071 O O . ALA A 1 261 ? 2.081 -11.686 -10.244 1.00 50.81 261 ALA A O 1
ATOM 2072 N N . ALA A 1 262 ? 3.742 -11.522 -8.770 1.00 41.84 262 ALA A N 1
ATOM 2073 C CA . ALA A 1 262 ? 4.641 -12.438 -9.437 1.00 41.84 262 ALA A CA 1
ATOM 2074 C C . ALA A 1 262 ? 4.764 -13.714 -8.603 1.00 41.84 262 ALA A C 1
ATOM 2076 O O . ALA A 1 262 ? 5.649 -13.817 -7.762 1.00 41.84 262 ALA A O 1
ATOM 2077 N N . ARG A 1 263 ? 3.870 -14.647 -8.967 1.00 38.09 263 ARG A N 1
ATOM 2078 C CA . ARG A 1 263 ? 3.916 -16.115 -8.836 1.00 38.09 263 ARG A CA 1
ATOM 2079 C C . ARG A 1 263 ? 3.837 -16.732 -7.444 1.00 38.09 263 ARG A C 1
ATOM 2081 O O . ARG A 1 263 ? 4.803 -16.619 -6.669 1.00 38.09 263 ARG A O 1
#

Secondary structure (DSSP, 8-state):
--HHHHSHHHHHHHHHHHHHHHHHHHHHHHHHHHHHHHHHHHHHHHS--PPPPPPP--HHHHHHHHHHHS-----TTSTT--SSSPPPEEE-TTSSEEEGGGGSGGGEEEEEEEEEEEEEEEEEEEE-SS-EEEEEEEEETT-SSHHHHH-EEEEE-TT-B-SSEEEEEEEEETTEEEEEEEEETTTTEEEEE-SS--EEEEEEEEEEEEETTTTEEEEEE-TT-EEEETTEEEEEEEE-SSEEEEEETTT--EEEEE-----

Radius of gyration: 56.04 Å; chains: 1; bounding box: 84×47×182 Å

Foldseek 3Di:
DPVCVVCVVVVVVVVVVVVVVVCVVCVVVVVVVVVVVVVVVVVCVVDPPDDPDDDDPCPVVVVVVVCVVPVDDPCCPDPPNCPPPNFDWDQAPVRDTDGLVLQAPVQKAFPDKAFWKWWKAWDAWDDPVVDIWTWIWTAGCQDPDPDNNVTDTDTDDAQDDDPFKHFPDFDDDSRQTQWTWIAGPVPRDIDIAGNVRIDMDGPFMFTWMARRRNRDTDPRHDAQDWDQTSNWIWGFHGDDNFWTWIATPVPRDIDIHGNPPDD

Sequence (263 aa):
MELLKNHYEKIILSVVLLGLAVVAAYLPIEVANVRQSLSEATGGILRPRVKPLEPLNLSSNLALLARVRHPEFPAFARPGHHVFNPARWIKGPDGNPMPEEDLGINQLQVVNITPLYDRVIYQGVRDSGQTIRYQIKEVREASEKRSKQSGVARFMAPGDETDFFRLVKVNGDPRQPESLVIELVENNRQVTITADQPFEQIAGYSADLYHAATKRNYPRRRVDDQLNLGGEVYKIVAIQADAVTLENVHTLKRTTIQRNAAR

pLDDT: mean 86.82, std 11.13, range [38.09, 97.38]